Protein AF-0000000072273261 (afdb_homodimer)

Foldseek 3Di:
DQQDCQPVVSDGDDDPDDDQQSVLLSVQLVVQCVVVVDHDDDDPVNVVSSLSSLLRSLVVQDDPVLLVVQCVVVVNDLCSSSVSSSHDSSSSVSVCVVCVVVVD/DQQDCQPVVSDGDDDPDDDQQSVLLSVQLVVQCVVVVDHDDDDPVNVVSSLSSLLRSLVVQDDPVLLVVQCVVVVNDLCSSSVSSSHDSSSSVSVCVVCVVVVD

Organism: Corynebacterium diphtheriae (strain ATCC 700971 / NCTC 13129 / Biotype gravis) (NCBI:txid257309)

InterPro domains:
  IPR010359 IrrE N-terminal-like domain [PF06114] (5-92)

Solvent-accessible surface area (backbone atoms only — not comparable to full-atom values): 10928 Å² total; per-residue (Å²): 120,74,54,47,74,38,62,90,35,36,21,36,45,31,42,52,80,46,50,70,25,49,44,39,42,48,36,36,25,51,36,33,35,50,74,66,66,62,63,94,58,70,68,72,61,31,52,54,52,51,48,50,14,45,48,43,23,23,61,71,66,51,48,70,67,58,47,53,52,35,33,64,74,44,73,62,38,57,66,56,31,14,59,74,63,48,35,38,53,66,40,50,52,50,46,43,57,66,51,48,58,61,76,98,120,74,54,46,75,38,62,92,38,36,21,35,45,30,40,52,79,45,49,70,25,48,44,37,40,48,36,35,26,51,36,32,35,50,75,67,64,62,64,94,59,68,66,73,63,30,52,53,52,50,48,50,13,45,48,45,23,24,62,71,64,51,48,70,67,58,48,52,52,35,34,63,75,44,74,62,39,57,66,57,31,13,59,74,63,48,35,39,53,66,40,49,51,52,45,45,57,66,52,48,58,61,76,99

Nearest PDB structures (foldseek):
  8gjk-assembly1_A  TM=2.748E-01  e=2.184E+00  Campylobacter jejuni
  4k0j-assembly2_F  TM=3.298E-01  e=7.584E+00  Cupriavidus metallidurans CH34
  8gjk-assembly1_A  TM=2.748E-01  e=2.184E+00  Campylobacter jejuni
  4k0j-assembly2_F  TM=3.298E-01  e=7.584E+00  Cupriavidus metallidurans CH34

Secondary structure (DSSP, 8-state):
---EEETTTTEEE--TT--HHHHHHHHHHHHHHHHHT-----THHHHHHHHHHHHHHHHHH--HHHHHHHHHHTTT-HHHHHHHHTS-HHHHHHHHHHHHHHH-/---EEETTTTEEE--TT--HHHHHHHHHHHHHHHHHT-----THHHHHHHHHHHHHHHHHH--HHHHHHHHHHTTT-HHHHHHHHTS-HHHHHHHHHHHHHHH-

Sequence (208 aa):
MKGFYHHPSRTISLRNNLSERQLRSTLAHELGHAMRGDVPTSGVFAEHIERRADEFAARLLISPIEYRLAESLHDGHIGAIAYELGVTVRLVEVWRDMHDRITAMKGFYHHPSRTISLRNNLSERQLRSTLAHELGHAMRGDVPTSGVFAEHIERRADEFAARLLISPIEYRLAESLHDGHIGAIAYELGVTVRLVEVWRDMHDRITA

pLDDT: mean 84.7, std 17.82, range [26.44, 98.56]

Radius of gyration: 17.81 Å; Cα contacts (8 Å, |Δi|>4): 277; chains: 2; bounding box: 35×52×49 Å

Structure (mmCIF, N/CA/C/O backbone):
data_AF-0000000072273261-model_v1
#
loop_
_entity.id
_entity.type
_entity.pdbx_description
1 polymer 'IrrE N-terminal-like domain-containing protein'
#
loop_
_atom_site.group_PDB
_atom_site.id
_atom_site.type_symbol
_atom_site.label_atom_id
_atom_site.label_alt_id
_atom_site.label_comp_id
_atom_site.label_asym_id
_atom_site.label_entity_id
_atom_site.label_seq_id
_atom_site.pdbx_PDB_ins_code
_atom_site.Cartn_x
_atom_site.Cartn_y
_atom_site.Cartn_z
_atom_site.occupancy
_atom_site.B_iso_or_equiv
_atom_site.auth_seq_id
_atom_site.auth_comp_id
_atom_site.auth_asym_id
_atom_site.auth_atom_id
_atom_site.pdbx_PDB_model_num
ATOM 1 N N . MET A 1 1 ? -16.047 8.953 8.68 1 26.44 1 MET A N 1
ATOM 2 C CA . MET A 1 1 ? -15.859 7.531 8.961 1 26.44 1 MET A CA 1
ATOM 3 C C . MET A 1 1 ? -14.695 6.957 8.172 1 26.44 1 MET A C 1
ATOM 5 O O . MET A 1 1 ? -14.625 7.133 6.949 1 26.44 1 MET A O 1
ATOM 9 N N . LYS A 1 2 ? -13.477 6.773 8.773 1 39.88 2 LYS A N 1
ATOM 10 C CA . LYS A 1 2 ? -12.234 6.117 8.383 1 39.88 2 LYS A CA 1
ATOM 11 C C . LYS A 1 2 ? -12.5 4.766 7.73 1 39.88 2 LYS A C 1
ATOM 13 O O . LYS A 1 2 ? -13.539 4.148 7.977 1 39.88 2 LYS A O 1
ATOM 18 N N . GLY A 1 3 ? -12.352 4.57 6.559 1 47.34 3 GLY A N 1
ATOM 19 C CA . GLY A 1 3 ? -12.555 3.26 5.965 1 47.34 3 GLY A CA 1
ATOM 20 C C . GLY A 1 3 ? -12.25 2.119 6.918 1 47.34 3 GLY A C 1
ATOM 21 O O . GLY A 1 3 ? -11.461 2.277 7.852 1 47.34 3 GLY A O 1
ATOM 22 N N . PHE A 1 4 ? -13.344 1.461 7.281 1 51.31 4 PHE A N 1
ATOM 23 C CA . PHE A 1 4 ? -13.234 0.371 8.242 1 51.31 4 PHE A CA 1
ATOM 24 C C . PHE A 1 4 ? -12.938 -0.946 7.539 1 51.31 4 PHE A C 1
ATOM 26 O O . PHE A 1 4 ? -13.484 -1.229 6.477 1 51.31 4 PHE A O 1
ATOM 33 N N . TYR A 1 5 ? -11.68 -1.394 7.754 1 52.62 5 TYR A N 1
ATOM 34 C CA . TYR A 1 5 ? -11.414 -2.783 7.398 1 52.62 5 TYR A CA 1
ATOM 35 C C . TYR A 1 5 ? -12.07 -3.734 8.391 1 52.62 5 TYR A C 1
ATOM 37 O O . TYR A 1 5 ? -11.805 -3.664 9.594 1 52.62 5 TYR A O 1
ATOM 45 N N . HIS A 1 6 ? -13.18 -4.297 7.922 1 53.91 6 HIS A N 1
ATOM 46 C CA . HIS A 1 6 ? -13.797 -5.34 8.734 1 53.91 6 HIS A CA 1
ATOM 47 C C . HIS A 1 6 ? -13.297 -6.723 8.336 1 53.91 6 HIS A C 1
ATOM 49 O O . HIS A 1 6 ? -13.758 -7.297 7.348 1 53.91 6 HIS A O 1
ATOM 55 N N . HIS A 1 7 ? -12.406 -7.277 9.211 1 57.06 7 HIS A N 1
ATOM 56 C CA . HIS A 1 7 ? -11.703 -8.523 8.93 1 57.06 7 HIS A CA 1
ATOM 57 C C . HIS A 1 7 ? -12.68 -9.656 8.625 1 57.06 7 HIS A C 1
ATOM 59 O O . HIS A 1 7 ? -12.523 -10.367 7.637 1 57.06 7 HIS A O 1
ATOM 65 N N . PRO A 1 8 ? -13.633 -9.734 9.539 1 54.16 8 PRO A N 1
ATOM 66 C CA . PRO A 1 8 ? -14.508 -10.891 9.312 1 54.16 8 PRO A CA 1
ATOM 67 C C . PRO A 1 8 ? -15.156 -10.875 7.93 1 54.16 8 PRO A C 1
ATOM 69 O O . PRO A 1 8 ? -15.336 -11.93 7.312 1 54.16 8 PRO A O 1
ATOM 72 N N . SER A 1 9 ? -15.438 -9.586 7.543 1 53.81 9 SER A N 1
ATOM 73 C CA . SER A 1 9 ? -16.109 -9.508 6.25 1 53.81 9 SER A CA 1
ATOM 74 C C . SER A 1 9 ? -15.125 -9.133 5.145 1 53.81 9 SER A C 1
ATOM 76 O O . SER A 1 9 ? -15.484 -9.117 3.965 1 53.81 9 SER A O 1
ATOM 78 N N . ARG A 1 10 ? -13.859 -8.961 5.516 1 53.34 10 ARG A N 1
ATOM 79 C CA . ARG A 1 10 ? -12.805 -8.594 4.582 1 53.34 10 ARG A CA 1
ATOM 80 C C . ARG A 1 10 ? -13.25 -7.465 3.658 1 53.34 10 ARG A C 1
ATOM 82 O O . ARG A 1 10 ? -13.086 -7.551 2.439 1 53.34 10 ARG A O 1
ATOM 89 N N . THR A 1 11 ? -14.094 -6.574 4.215 1 59.22 11 THR A N 1
ATOM 90 C CA . THR A 1 11 ? -14.656 -5.445 3.488 1 59.22 11 THR A CA 1
ATOM 91 C C . THR A 1 11 ? -13.93 -4.152 3.844 1 59.22 11 THR A C 1
ATOM 93 O O . THR A 1 11 ? -13.617 -3.914 5.012 1 59.22 11 THR A O 1
ATOM 96 N N . ILE A 1 12 ? -13.266 -3.539 2.842 1 59.72 12 ILE A N 1
ATOM 97 C CA . ILE A 1 12 ? -12.805 -2.17 3.043 1 59.72 12 ILE A CA 1
ATOM 98 C C . ILE A 1 12 ? -13.867 -1.191 2.547 1 59.72 12 ILE A C 1
ATOM 100 O O . ILE A 1 12 ? -14.297 -1.267 1.394 1 59.72 12 ILE A O 1
ATOM 104 N N . SER A 1 13 ? -14.57 -0.63 3.434 1 59.47 13 SER A N 1
ATOM 105 C CA . SER A 1 13 ? -15.547 0.403 3.1 1 59.47 13 SER A CA 1
ATOM 106 C C . SER A 1 13 ? -14.922 1.794 3.172 1 59.47 13 SER A C 1
ATOM 108 O O . SER A 1 13 ? -14.492 2.23 4.238 1 59.47 13 SER A O 1
ATOM 110 N N . LEU A 1 14 ? -14.445 2.252 2.023 1 62 14 LEU A N 1
ATOM 111 C CA . LEU A 1 14 ? -13.984 3.633 2.055 1 62 14 LEU A CA 1
ATOM 112 C C . LEU A 1 14 ? -15.125 4.598 1.753 1 62 14 LEU A C 1
ATOM 114 O O . LEU A 1 14 ? -15.977 4.309 0.917 1 62 14 LEU A O 1
ATOM 118 N N . ARG A 1 15 ? -15.258 5.504 2.521 1 59.69 15 ARG A N 1
ATOM 119 C CA . ARG A 1 15 ? -16.328 6.48 2.42 1 59.69 15 ARG A CA 1
ATOM 120 C C . ARG A 1 15 ? -16.156 7.375 1.198 1 59.69 15 ARG A C 1
ATOM 122 O O . ARG A 1 15 ? -15.023 7.676 0.808 1 59.69 15 ARG A O 1
ATOM 129 N N . ASN A 1 16 ? -17.219 7.688 0.577 1 60.34 16 ASN A N 1
ATOM 130 C CA . ASN A 1 16 ? -17.344 8.492 -0.634 1 60.34 16 ASN A CA 1
ATOM 131 C C . ASN A 1 16 ? -16.766 9.891 -0.444 1 60.34 16 ASN A C 1
ATOM 133 O O . ASN A 1 16 ? -16.406 10.555 -1.418 1 60.34 16 ASN A O 1
ATOM 137 N N . ASN A 1 17 ? -16.375 10.258 0.726 1 71.81 17 ASN A N 1
ATOM 138 C CA . ASN A 1 17 ? -16 11.656 0.908 1 71.81 17 ASN A CA 1
ATOM 139 C C . ASN A 1 17 ? -14.562 11.797 1.38 1 71.81 17 ASN A C 1
ATOM 141 O O . ASN A 1 17 ? -14.195 12.812 1.975 1 71.81 17 ASN A O 1
ATOM 145 N N . LEU A 1 18 ? -13.867 10.836 0.93 1 81.12 18 LEU A N 1
ATOM 146 C CA . LEU A 1 18 ? -12.477 10.977 1.336 1 81.12 18 LEU A CA 1
ATOM 147 C C . LEU A 1 18 ? -11.688 11.797 0.32 1 81.12 18 LEU A C 1
ATOM 149 O O . LEU A 1 18 ? -11.867 11.633 -0.889 1 81.12 18 LEU A O 1
ATOM 153 N N . SER A 1 19 ? -10.891 12.789 0.849 1 85.25 19 SER A N 1
ATOM 154 C CA . SER A 1 19 ? -9.906 13.43 -0.017 1 85.25 19 SER A CA 1
ATOM 155 C C . SER A 1 19 ? -8.891 12.43 -0.545 1 85.25 19 SER A C 1
ATOM 157 O O . SER A 1 19 ? -8.797 11.312 -0.035 1 85.25 19 SER A O 1
ATOM 159 N N . GLU A 1 20 ? -8.172 12.82 -1.57 1 87.19 20 GLU A N 1
ATOM 160 C CA . GLU A 1 20 ? -7.125 11.953 -2.117 1 87.19 20 GLU A CA 1
ATOM 161 C C . GLU A 1 20 ? -6.113 11.562 -1.045 1 87.19 20 GLU A C 1
ATOM 163 O O . GLU A 1 20 ? -5.668 10.414 -0.994 1 87.19 20 GLU A O 1
ATOM 168 N N . ARG A 1 21 ? -5.809 12.523 -0.177 1 92.38 21 ARG A N 1
ATOM 169 C CA . ARG A 1 21 ? -4.859 12.258 0.897 1 92.38 21 ARG A CA 1
ATOM 170 C C . ARG A 1 21 ? -5.418 11.242 1.887 1 92.38 21 ARG A C 1
ATOM 172 O O . ARG A 1 21 ? -4.699 10.359 2.355 1 92.38 21 ARG A O 1
ATOM 179 N N . GLN A 1 22 ? -6.66 11.414 2.145 1 90.44 22 GLN A N 1
ATOM 180 C CA . GLN A 1 22 ? -7.309 10.492 3.068 1 90.44 22 GLN A CA 1
ATOM 181 C C . GLN A 1 22 ? -7.406 9.086 2.469 1 90.44 22 GLN A C 1
ATOM 183 O O . GLN A 1 22 ? -7.172 8.094 3.16 1 90.44 22 GLN A O 1
ATOM 188 N N . LEU A 1 23 ? -7.656 9.055 1.241 1 88.69 23 LEU A N 1
ATOM 189 C CA . LEU A 1 23 ? -7.777 7.773 0.56 1 88.69 23 LEU A CA 1
ATOM 190 C C . LEU A 1 23 ? -6.438 7.043 0.538 1 88.69 23 LEU A C 1
ATOM 192 O O . LEU A 1 23 ? -6.352 5.883 0.951 1 88.69 23 LEU A O 1
ATOM 196 N N . ARG A 1 24 ? -5.406 7.703 0.111 1 92.81 24 ARG A N 1
ATOM 197 C CA . ARG A 1 24 ? -4.07 7.121 0.055 1 92.81 24 ARG A CA 1
ATOM 198 C C . ARG A 1 24 ? -3.631 6.629 1.43 1 92.81 24 ARG A C 1
ATOM 200 O O . ARG A 1 24 ? -3.143 5.504 1.565 1 92.81 24 ARG A O 1
ATOM 207 N N . SER A 1 25 ? -3.869 7.441 2.369 1 94.69 25 SER A N 1
ATOM 208 C CA . SER A 1 25 ? -3.436 7.121 3.725 1 94.69 25 SER A CA 1
ATOM 209 C C . SER A 1 25 ? -4.219 5.938 4.289 1 94.69 25 SER A C 1
ATOM 211 O O . SER A 1 25 ? -3.643 5.055 4.93 1 94.69 25 SER A O 1
ATOM 213 N N . THR A 1 26 ? -5.484 5.957 4.047 1 90.5 26 THR A N 1
ATOM 214 C CA . THR A 1 26 ? -6.332 4.879 4.547 1 90.5 26 THR A CA 1
ATOM 215 C C . THR A 1 26 ? -5.988 3.557 3.871 1 90.5 26 THR A C 1
ATOM 217 O O . THR A 1 26 ? -5.871 2.525 4.535 1 90.5 26 THR A O 1
ATOM 220 N N . LEU A 1 27 ? -5.801 3.588 2.596 1 90.94 27 LEU A N 1
ATOM 221 C CA . LEU A 1 27 ? -5.445 2.377 1.865 1 90.94 27 LEU A CA 1
ATOM 222 C C . LEU A 1 27 ? -4.133 1.797 2.381 1 90.94 27 LEU A C 1
ATOM 224 O O . LEU A 1 27 ? -4.027 0.588 2.602 1 90.94 27 LEU A O 1
ATOM 228 N N . ALA A 1 28 ? -3.193 2.607 2.539 1 95.44 28 ALA A N 1
ATOM 229 C CA . ALA A 1 28 ? -1.899 2.16 3.047 1 95.44 28 ALA A CA 1
ATOM 230 C C . ALA A 1 28 ? -2.031 1.581 4.453 1 95.44 28 ALA A C 1
ATOM 232 O O . ALA A 1 28 ? -1.437 0.546 4.762 1 95.44 28 ALA A O 1
ATOM 233 N N . HIS A 1 29 ? -2.793 2.234 5.25 1 92.75 29 HIS A N 1
ATOM 234 C CA . HIS A 1 29 ? -3.035 1.776 6.613 1 92.75 29 HIS A CA 1
ATOM 235 C C . HIS A 1 29 ? -3.695 0.401 6.625 1 92.75 29 HIS A C 1
ATOM 237 O O . HIS A 1 29 ? -3.24 -0.505 7.324 1 92.75 29 HIS A O 1
ATOM 243 N N . GLU A 1 30 ? -4.668 0.253 5.824 1 87.88 30 GLU A N 1
ATOM 244 C CA . GLU A 1 30 ? -5.367 -1.026 5.738 1 87.88 30 GLU A CA 1
ATOM 245 C C . GLU A 1 30 ? -4.457 -2.111 5.164 1 87.88 30 GLU A C 1
ATOM 247 O O . GLU A 1 30 ? -4.539 -3.273 5.574 1 87.88 30 GLU A O 1
ATOM 252 N N . LEU A 1 31 ? -3.684 -1.729 4.223 1 92.31 31 LEU A N 1
ATOM 253 C CA . LEU A 1 31 ? -2.711 -2.676 3.689 1 92.31 31 LEU A CA 1
ATOM 254 C C . LEU A 1 31 ? -1.768 -3.158 4.789 1 92.31 31 LEU A C 1
ATOM 256 O O . LEU A 1 31 ? -1.4 -4.336 4.824 1 92.31 31 LEU A O 1
ATOM 260 N N . GLY A 1 32 ? -1.375 -2.264 5.645 1 92.94 32 GLY A N 1
ATOM 261 C CA . GLY A 1 32 ? -0.578 -2.654 6.797 1 92.94 32 GLY A CA 1
ATOM 262 C C . GLY A 1 32 ? -1.241 -3.721 7.648 1 92.94 32 GLY A C 1
ATOM 263 O O . GLY A 1 32 ? -0.595 -4.688 8.055 1 92.94 32 GLY A O 1
ATOM 264 N N . HIS A 1 33 ? -2.438 -3.543 7.945 1 89.62 33 HIS A N 1
ATOM 265 C CA . HIS A 1 33 ? -3.184 -4.566 8.664 1 89.62 33 HIS A CA 1
ATOM 266 C C . HIS A 1 33 ? -3.197 -5.883 7.898 1 89.62 33 HIS A C 1
ATOM 268 O O . HIS A 1 33 ? -2.957 -6.945 8.477 1 89.62 33 HIS A O 1
ATOM 274 N N . ALA A 1 34 ? -3.49 -5.828 6.637 1 88.19 34 ALA A N 1
ATOM 275 C CA . ALA A 1 34 ? -3.617 -7.016 5.797 1 88.19 34 ALA A CA 1
ATOM 276 C C . ALA A 1 34 ? -2.299 -7.781 5.727 1 88.19 34 ALA A C 1
ATOM 278 O O . ALA A 1 34 ? -2.289 -9.016 5.75 1 88.19 34 ALA A O 1
ATOM 279 N N . MET A 1 35 ? -1.275 -7.031 5.656 1 90.81 35 MET A N 1
ATOM 280 C CA . MET A 1 35 ? 0.046 -7.641 5.527 1 90.81 35 MET A CA 1
ATOM 281 C C . MET A 1 35 ? 0.423 -8.398 6.797 1 90.81 35 MET A C 1
ATOM 283 O O . MET A 1 35 ? 1.17 -9.375 6.742 1 90.81 35 MET A O 1
ATOM 287 N N . ARG A 1 36 ? -0.158 -8.008 7.867 1 89.69 36 ARG A N 1
ATOM 288 C CA . ARG A 1 36 ? 0.201 -8.625 9.141 1 89.69 36 ARG A CA 1
ATOM 289 C C . ARG A 1 36 ? -0.865 -9.625 9.578 1 89.69 36 ARG A C 1
ATOM 291 O O . ARG A 1 36 ? -0.708 -10.297 10.602 1 89.69 36 ARG A O 1
ATOM 298 N N . GLY A 1 37 ? -1.914 -9.703 8.844 1 84.06 37 GLY A N 1
ATOM 299 C CA . GLY A 1 37 ? -2.998 -10.594 9.211 1 84.06 37 GLY A CA 1
ATOM 300 C C . GLY A 1 37 ? -3.688 -10.195 10.508 1 84.06 37 GLY A C 1
ATOM 301 O O . GLY A 1 37 ? -4.07 -11.047 11.305 1 84.06 37 GLY A O 1
ATOM 302 N N . ASP A 1 38 ? -3.77 -8.93 10.711 1 83.25 38 ASP A N 1
ATOM 303 C CA . ASP A 1 38 ? -4.34 -8.422 11.953 1 83.25 38 ASP A CA 1
ATOM 304 C C . ASP A 1 38 ? -5.828 -8.758 12.047 1 83.25 38 ASP A C 1
ATOM 306 O O . ASP A 1 38 ? -6.555 -8.672 11.055 1 83.25 38 ASP A O 1
ATOM 310 N N . VAL A 1 39 ? -6.199 -9.156 13.297 1 73.75 39 VAL A N 1
ATOM 311 C CA . VAL A 1 39 ? -7.598 -9.43 13.602 1 73.75 39 VAL A CA 1
ATOM 312 C C . VAL A 1 39 ? -8.102 -8.43 14.641 1 73.75 39 VAL A C 1
ATOM 314 O O . VAL A 1 39 ? -7.316 -7.887 15.422 1 73.75 39 VAL A O 1
ATOM 317 N N . PRO A 1 40 ? -9.383 -8.125 14.453 1 71.69 40 PRO A N 1
ATOM 318 C CA . PRO A 1 40 ? -9.906 -7.18 15.438 1 71.69 40 PRO A CA 1
ATOM 319 C C . PRO A 1 40 ? -9.633 -7.613 16.875 1 71.69 40 PRO A C 1
ATOM 321 O O . PRO A 1 40 ? -9.758 -8.797 17.203 1 71.69 40 PRO A O 1
ATOM 324 N N . THR A 1 41 ? -8.938 -6.738 17.578 1 73.88 41 THR A N 1
ATOM 325 C CA . THR A 1 41 ? -8.617 -6.965 18.984 1 73.88 41 THR A CA 1
ATOM 326 C C . THR A 1 41 ? -8.977 -5.738 19.812 1 73.88 41 THR A C 1
ATOM 328 O O . THR A 1 41 ? -9.406 -4.715 19.281 1 73.88 41 THR A O 1
ATOM 331 N N . SER A 1 42 ? -9.148 -5.977 21.062 1 76.19 42 SER A N 1
ATOM 332 C CA . SER A 1 42 ? -9.5 -4.855 21.922 1 76.19 42 SER A CA 1
ATOM 333 C C . SER A 1 42 ? -8.383 -4.555 22.922 1 76.19 42 SER A C 1
ATOM 335 O O . SER A 1 42 ? -7.434 -5.328 23.047 1 76.19 42 SER A O 1
ATOM 337 N N . GLY A 1 43 ? -8.422 -3.303 23.516 1 81.06 43 GLY A N 1
ATOM 338 C CA . GLY A 1 43 ? -7.488 -2.92 24.562 1 81.06 43 GLY A CA 1
ATOM 339 C C . GLY A 1 43 ? -6.125 -2.52 24.031 1 81.06 43 GLY A C 1
ATOM 340 O O . GLY A 1 43 ? -6.027 -1.918 22.953 1 81.06 43 GLY A O 1
ATOM 341 N N . VAL A 1 44 ? -5.074 -2.666 24.844 1 76.75 44 VAL A N 1
ATOM 342 C CA . VAL A 1 44 ? -3.701 -2.264 24.578 1 76.75 44 VAL A CA 1
ATOM 343 C C . VAL A 1 44 ? -3.213 -2.932 23.297 1 76.75 44 VAL A C 1
ATOM 345 O O . VAL A 1 44 ? -2.484 -2.322 22.5 1 76.75 44 VAL A O 1
ATOM 348 N N . PHE A 1 45 ? -3.68 -4.062 23.047 1 77.94 45 PHE A N 1
ATOM 349 C CA . PHE A 1 45 ? -3.268 -4.809 21.875 1 77.94 45 PHE A CA 1
ATOM 350 C C . PHE A 1 45 ? -3.805 -4.152 20.609 1 77.94 45 PHE A C 1
ATOM 352 O O . PHE A 1 45 ? -3.107 -4.086 19.594 1 77.94 45 PHE A O 1
ATOM 359 N N . ALA A 1 46 ? -4.914 -3.562 20.812 1 82.31 46 ALA A N 1
ATOM 360 C CA . ALA A 1 46 ? -5.512 -2.861 19.672 1 82.31 46 ALA A CA 1
ATOM 361 C C . ALA A 1 46 ? -4.727 -1.6 19.328 1 82.31 46 ALA A C 1
ATOM 363 O O . ALA A 1 46 ? -4.523 -1.284 18.156 1 82.31 46 ALA A O 1
ATOM 364 N N . GLU A 1 47 ? -4.242 -0.99 20.375 1 88.38 47 GLU A N 1
ATOM 365 C CA . GLU A 1 47 ? -3.482 0.236 20.156 1 88.38 47 GLU A CA 1
ATOM 366 C C . GLU A 1 47 ? -2.156 -0.057 19.469 1 88.38 47 GLU A C 1
ATOM 368 O O . GLU A 1 47 ? -1.727 0.7 18.594 1 88.38 47 GLU A O 1
ATOM 373 N N . HIS A 1 48 ? -1.536 -1.1 19.859 1 91.44 48 HIS A N 1
ATOM 374 C CA . HIS A 1 48 ? -0.272 -1.489 19.25 1 91.44 48 HIS A CA 1
ATOM 375 C C . HIS A 1 48 ? -0.463 -1.859 17.781 1 91.44 48 HIS A C 1
ATOM 377 O O . HIS A 1 48 ? 0.347 -1.483 16.938 1 91.44 48 HIS A O 1
ATOM 383 N N . ILE A 1 49 ? -1.538 -2.52 17.516 1 89.75 49 ILE A N 1
ATOM 384 C CA . ILE A 1 49 ? -1.854 -2.945 16.156 1 89.75 49 ILE A CA 1
ATOM 385 C C . ILE A 1 49 ? -2.107 -1.722 15.281 1 89.75 49 ILE A C 1
ATOM 387 O O . ILE A 1 49 ? -1.587 -1.631 14.164 1 89.75 49 ILE A O 1
ATOM 391 N N . GLU A 1 50 ? -2.768 -0.747 15.789 1 92.5 50 GLU A N 1
ATOM 392 C CA . GLU A 1 50 ? -3.059 0.483 15.055 1 92.5 50 GLU A CA 1
ATOM 393 C C . GLU A 1 50 ? -1.789 1.29 14.805 1 92.5 50 GLU A C 1
ATOM 395 O O . GLU A 1 50 ? -1.608 1.852 13.727 1 92.5 50 GLU A O 1
ATOM 400 N N . ARG A 1 51 ? -0.985 1.317 15.758 1 93.44 51 ARG A N 1
ATOM 401 C CA . ARG A 1 51 ? 0.264 2.059 15.617 1 93.44 51 ARG A CA 1
ATOM 402 C C . ARG A 1 51 ? 1.156 1.433 14.547 1 93.44 51 ARG A C 1
ATOM 404 O O . ARG A 1 51 ? 1.757 2.143 13.742 1 93.44 51 ARG A O 1
ATOM 411 N N . ARG A 1 52 ? 1.182 0.189 14.531 1 95.06 52 ARG A N 1
ATOM 412 C CA . ARG A 1 52 ? 1.986 -0.516 13.539 1 95.06 52 ARG A CA 1
ATOM 413 C C . ARG A 1 52 ? 1.462 -0.263 12.133 1 95.06 52 ARG A C 1
ATOM 415 O O . ARG A 1 52 ? 2.244 -0.07 11.195 1 95.06 52 ARG A O 1
ATOM 422 N N . ALA A 1 53 ? 0.153 -0.288 12.008 1 93.62 53 ALA A N 1
ATOM 423 C CA . ALA A 1 53 ? -0.447 -0.003 10.703 1 93.62 53 ALA A CA 1
ATOM 424 C C . ALA A 1 53 ? -0.144 1.425 10.266 1 93.62 53 ALA A C 1
ATOM 426 O O . ALA A 1 53 ? 0.18 1.665 9.094 1 93.62 53 ALA A O 1
ATOM 427 N N . ASP A 1 54 ? -0.141 2.34 11.227 1 96.25 54 ASP A N 1
ATOM 428 C CA . ASP A 1 54 ? 0.207 3.729 10.945 1 96.25 54 ASP A CA 1
ATOM 429 C C . ASP A 1 54 ? 1.669 3.854 10.516 1 96.25 54 ASP A C 1
ATOM 431 O O . ASP A 1 54 ? 1.986 4.578 9.57 1 96.25 54 ASP A O 1
ATOM 435 N N . GLU A 1 55 ? 2.471 3.111 11.188 1 98 55 GLU A N 1
ATOM 436 C CA . GLU A 1 55 ? 3.895 3.162 10.867 1 98 55 GLU A CA 1
ATOM 437 C C . GLU A 1 55 ? 4.172 2.566 9.492 1 98 55 GLU A C 1
ATOM 439 O O . GLU A 1 55 ? 4.977 3.102 8.727 1 98 55 GLU A O 1
ATOM 444 N N . PHE A 1 56 ? 3.527 1.516 9.227 1 97.44 56 PHE A N 1
ATOM 445 C CA . PHE A 1 56 ? 3.645 0.918 7.902 1 97.44 56 PHE A CA 1
ATOM 446 C C . PHE A 1 56 ? 3.238 1.914 6.82 1 97.44 56 PHE A C 1
ATOM 448 O O . PHE A 1 56 ? 3.975 2.129 5.855 1 97.44 56 PHE A O 1
ATOM 455 N N . ALA A 1 57 ? 2.104 2.539 6.977 1 97.94 57 ALA A N 1
ATOM 456 C CA . ALA A 1 57 ? 1.58 3.5 6.012 1 97.94 57 ALA A CA 1
ATOM 457 C C . ALA A 1 57 ? 2.529 4.684 5.844 1 97.94 57 ALA A C 1
ATOM 459 O O . ALA A 1 57 ? 2.809 5.109 4.719 1 97.94 57 ALA A O 1
ATOM 460 N N . ALA A 1 58 ? 3.088 5.18 6.949 1 98.5 58 ALA A N 1
ATOM 461 C CA . ALA A 1 58 ? 4.008 6.312 6.902 1 98.5 58 ALA A CA 1
ATOM 462 C C . ALA A 1 58 ? 5.281 5.953 6.141 1 98.5 58 ALA A C 1
ATOM 464 O O . ALA A 1 58 ? 5.73 6.715 5.277 1 98.5 58 ALA A O 1
ATOM 465 N N . ARG A 1 59 ? 5.777 4.766 6.418 1 97.88 59 ARG A N 1
ATOM 466 C CA . ARG A 1 59 ? 6.992 4.32 5.742 1 97.88 59 ARG A CA 1
ATOM 467 C C . ARG A 1 59 ? 6.758 4.148 4.246 1 97.88 59 ARG A C 1
ATOM 469 O O . ARG A 1 59 ? 7.641 4.43 3.438 1 97.88 59 ARG A O 1
ATOM 476 N N . LEU A 1 60 ? 5.648 3.703 4 1 97.69 60 LEU A N 1
ATOM 477 C CA . LEU A 1 60 ? 5.324 3.4 2.613 1 97.69 60 LEU A CA 1
ATOM 478 C C . LEU A 1 60 ? 5.121 4.68 1.81 1 97.69 60 LEU A C 1
ATOM 480 O O . LEU A 1 60 ? 5.551 4.77 0.658 1 97.69 60 LEU A O 1
ATOM 484 N N . LEU A 1 61 ? 4.504 5.688 2.379 1 98.19 61 LEU A N 1
ATOM 485 C CA . LEU A 1 61 ? 3.998 6.812 1.601 1 98.19 61 LEU A CA 1
ATOM 486 C C . LEU A 1 61 ? 4.93 8.016 1.714 1 98.19 61 LEU A C 1
ATOM 488 O O . LEU A 1 61 ? 4.867 8.93 0.893 1 98.19 61 LEU A O 1
ATOM 492 N N . ILE A 1 62 ? 5.766 8.047 2.754 1 98.31 62 ILE A N 1
ATOM 493 C CA . ILE A 1 62 ? 6.586 9.227 2.986 1 98.31 62 ILE A CA 1
ATOM 494 C C . ILE A 1 62 ? 8.055 8.898 2.713 1 98.31 62 ILE A C 1
ATOM 496 O O . ILE A 1 62 ? 8.656 8.086 3.418 1 98.31 62 ILE A O 1
ATOM 500 N N . SER A 1 63 ? 8.555 9.664 1.758 1 97.06 63 SER A N 1
ATOM 501 C CA . SER A 1 63 ? 9.984 9.594 1.463 1 97.06 63 SER A CA 1
ATOM 502 C C . SER A 1 63 ? 10.781 10.5 2.389 1 97.06 63 SER A C 1
ATOM 504 O O . SER A 1 63 ? 10.43 11.672 2.574 1 97.06 63 SER A O 1
ATOM 506 N N . PRO A 1 64 ? 11.883 9.977 2.895 1 97.25 64 PRO A N 1
ATOM 507 C CA . PRO A 1 64 ? 12.688 10.836 3.764 1 97.25 64 PRO A CA 1
ATOM 508 C C . PRO A 1 64 ? 13.141 12.117 3.066 1 97.25 64 PRO A C 1
ATOM 510 O O . PRO A 1 64 ? 13.141 13.195 3.678 1 97.25 64 PRO A O 1
ATOM 513 N N . ILE A 1 65 ? 13.492 12.008 1.85 1 97.94 65 ILE A N 1
ATOM 514 C CA . ILE A 1 65 ? 13.977 13.164 1.1 1 97.94 65 ILE A CA 1
ATOM 515 C C . ILE A 1 65 ? 12.82 14.133 0.864 1 97.94 65 ILE A C 1
ATOM 517 O O . ILE A 1 65 ? 12.969 15.344 1.07 1 97.94 65 ILE A O 1
ATOM 521 N N . GLU A 1 66 ? 11.703 13.594 0.511 1 97.69 66 GLU A N 1
ATOM 522 C CA . GLU A 1 66 ? 10.547 14.453 0.274 1 97.69 66 GLU A CA 1
ATOM 523 C C . GLU A 1 66 ? 10.07 15.109 1.568 1 97.69 66 GLU A C 1
ATOM 525 O O . GLU A 1 66 ? 9.602 16.25 1.558 1 97.69 66 GLU A O 1
ATOM 530 N N . TYR A 1 67 ? 10.172 14.375 2.59 1 98 67 TYR A N 1
ATOM 531 C CA . TYR A 1 67 ? 9.789 14.953 3.877 1 98 67 TYR A CA 1
ATOM 532 C C . TYR A 1 67 ? 10.664 16.156 4.219 1 98 67 TYR A C 1
ATOM 534 O O . TYR A 1 67 ? 10.164 17.203 4.594 1 98 67 TYR A O 1
ATOM 542 N N . ARG A 1 68 ? 11.938 15.953 4.137 1 97.5 68 ARG A N 1
ATOM 543 C CA . ARG A 1 68 ? 12.875 17.016 4.469 1 97.5 68 ARG A CA 1
ATOM 544 C C . ARG A 1 68 ? 12.617 18.266 3.621 1 97.5 68 ARG A C 1
ATOM 546 O O . ARG A 1 68 ? 12.648 19.375 4.129 1 97.5 68 ARG A O 1
ATOM 553 N N . LEU A 1 69 ? 12.43 18.047 2.4 1 98.06 69 LEU A N 1
ATOM 554 C CA . LEU A 1 69 ? 12.164 19.156 1.486 1 98.06 69 LEU A CA 1
ATOM 555 C C . LEU A 1 69 ? 10.883 19.875 1.881 1 98.06 69 LEU A C 1
ATOM 557 O O . LEU A 1 69 ? 10.867 21.109 1.949 1 98.06 69 LEU A O 1
ATOM 561 N N . ALA A 1 70 ? 9.852 19.109 2.178 1 98.19 70 ALA A N 1
ATOM 562 C CA . ALA A 1 70 ? 8.578 19.688 2.58 1 98.19 70 ALA A CA 1
ATOM 563 C C . ALA A 1 70 ? 8.711 20.453 3.896 1 98.19 70 ALA A C 1
ATOM 565 O O . ALA A 1 70 ? 8.148 21.531 4.059 1 98.19 70 ALA A O 1
ATOM 566 N N . GLU A 1 71 ? 9.406 19.844 4.785 1 97.19 71 GLU A N 1
ATOM 567 C CA . GLU A 1 71 ? 9.609 20.484 6.086 1 97.19 71 GLU A CA 1
ATOM 568 C C . GLU A 1 71 ? 10.305 21.828 5.941 1 97.19 71 GLU A C 1
ATOM 570 O O . GLU A 1 71 ? 9.914 22.812 6.578 1 97.19 71 GLU A O 1
ATOM 575 N N . SER A 1 72 ? 11.32 21.859 5.141 1 97.56 72 SER A N 1
ATOM 576 C CA . SER A 1 72 ? 12.062 23.094 4.891 1 97.56 72 SER A CA 1
ATOM 577 C C . SER A 1 72 ? 11.18 24.125 4.199 1 97.56 72 SER A C 1
ATOM 579 O O . SER A 1 72 ? 11.156 25.297 4.602 1 97.56 72 SER A O 1
ATOM 581 N N . LEU A 1 73 ? 10.492 23.734 3.244 1 97.81 73 LEU A N 1
ATOM 582 C CA . LEU A 1 73 ? 9.664 24.609 2.43 1 97.81 73 LEU A CA 1
ATOM 583 C C . LEU A 1 73 ? 8.562 25.266 3.273 1 97.81 73 LEU A C 1
ATOM 585 O O . LEU A 1 73 ? 8.18 26.406 3.029 1 97.81 73 LEU A O 1
ATOM 589 N N . HIS A 1 74 ? 8.094 24.531 4.238 1 97.88 74 HIS A N 1
ATOM 590 C CA . HIS A 1 74 ? 6.91 25 4.961 1 97.88 74 HIS A CA 1
ATOM 591 C C . HIS A 1 74 ? 7.25 25.344 6.41 1 97.88 74 HIS A C 1
ATOM 593 O O . HIS A 1 74 ? 6.355 25.438 7.254 1 97.88 74 HIS A O 1
ATOM 599 N N . ASP A 1 75 ? 8.438 25.422 6.715 1 96.06 75 ASP A N 1
ATOM 600 C CA . ASP A 1 75 ? 8.945 25.844 8.016 1 96.06 75 ASP A CA 1
ATOM 601 C C . ASP A 1 75 ? 8.328 25 9.141 1 96.06 75 ASP A C 1
ATOM 603 O O . ASP A 1 75 ? 7.883 25.547 10.148 1 96.06 75 ASP A O 1
ATOM 607 N N . GLY A 1 76 ? 8.094 23.766 8.852 1 94 76 GLY A N 1
ATOM 608 C CA . GLY A 1 76 ? 7.695 22.828 9.891 1 94 76 GLY A CA 1
ATOM 609 C C . GLY A 1 76 ? 6.199 22.812 10.125 1 94 76 GLY A C 1
ATOM 610 O O . GLY A 1 76 ? 5.719 22.078 11 1 94 76 GLY A O 1
ATOM 611 N N . HIS A 1 77 ? 5.484 23.5 9.352 1 97.44 77 HIS A N 1
ATOM 612 C CA . HIS A 1 77 ? 4.031 23.484 9.492 1 97.44 77 HIS A CA 1
ATOM 613 C C . HIS A 1 77 ? 3.449 22.141 9.062 1 97.44 77 HIS A C 1
ATOM 615 O O . HIS A 1 77 ? 3.396 21.828 7.871 1 97.44 77 HIS A O 1
ATOM 621 N N . ILE A 1 78 ? 2.883 21.453 10.016 1 97.56 78 ILE A N 1
ATOM 622 C CA . ILE A 1 78 ? 2.557 20.047 9.836 1 97.56 78 ILE A CA 1
ATOM 623 C C . ILE A 1 78 ? 1.44 19.906 8.805 1 97.56 78 ILE A C 1
ATOM 625 O O . ILE A 1 78 ? 1.452 18.969 7.992 1 97.56 78 ILE A O 1
ATOM 629 N N . GLY A 1 79 ? 0.443 20.781 8.812 1 98.06 79 GLY A N 1
ATOM 630 C CA . GLY A 1 79 ? -0.636 20.719 7.836 1 98.06 79 GLY A CA 1
ATOM 631 C C . GLY A 1 79 ? -0.164 20.922 6.41 1 98.06 79 GLY A C 1
ATOM 632 O O . GLY A 1 79 ? -0.604 20.203 5.5 1 98.06 79 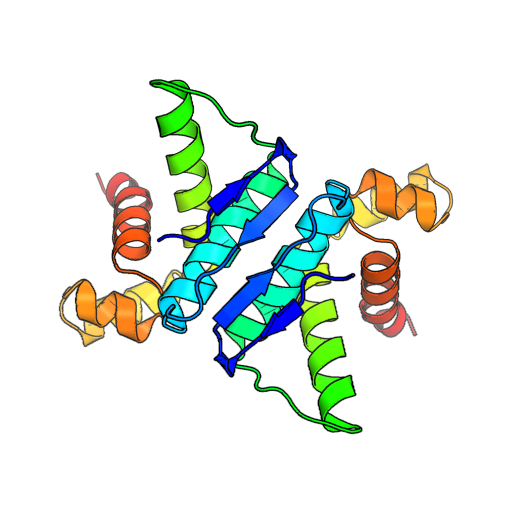GLY A O 1
ATOM 633 N N . ALA A 1 80 ? 0.745 21.844 6.277 1 98.38 80 ALA A N 1
ATOM 634 C CA . ALA A 1 80 ? 1.288 22.125 4.953 1 98.38 80 ALA A CA 1
ATOM 635 C C . ALA A 1 80 ? 2.162 20.984 4.457 1 98.38 80 ALA A C 1
ATOM 637 O O . ALA A 1 80 ? 2.143 20.641 3.27 1 98.38 80 ALA A O 1
ATOM 638 N N . ILE A 1 81 ? 2.91 20.422 5.371 1 98.31 81 ILE A N 1
ATOM 639 C CA . ILE A 1 81 ? 3.752 19.281 5.031 1 98.31 81 ILE A CA 1
ATOM 640 C C . ILE A 1 81 ? 2.881 18.109 4.566 1 98.31 81 ILE A C 1
ATOM 642 O O . ILE A 1 81 ? 3.162 17.484 3.545 1 98.31 81 ILE A O 1
ATOM 646 N N . ALA A 1 82 ? 1.799 17.891 5.309 1 98.56 82 ALA A N 1
ATOM 647 C CA . ALA A 1 82 ? 0.871 16.812 4.961 1 98.56 82 ALA A CA 1
ATOM 648 C C . ALA A 1 82 ? 0.293 17.016 3.564 1 98.56 82 ALA A C 1
ATOM 650 O O . ALA A 1 82 ? 0.223 16.062 2.771 1 98.56 82 ALA A O 1
ATOM 651 N N . TYR A 1 83 ? -0.065 18.188 3.307 1 97.69 83 TYR A N 1
ATOM 652 C CA . TYR A 1 83 ? -0.632 18.516 2.006 1 97.69 83 TYR A CA 1
ATOM 653 C C . TYR A 1 83 ? 0.385 18.297 0.894 1 97.69 83 TYR A C 1
ATOM 655 O O . TYR A 1 83 ? 0.069 17.688 -0.128 1 97.69 83 TYR A O 1
ATOM 663 N N . GLU A 1 84 ? 1.575 18.75 1.116 1 97.31 84 GLU A N 1
ATOM 664 C CA . GLU A 1 84 ? 2.643 18.625 0.128 1 97.31 84 GLU A CA 1
ATOM 665 C C . GLU A 1 84 ? 2.957 17.156 -0.163 1 97.31 84 GLU A C 1
ATOM 667 O O . GLU A 1 84 ? 3.207 16.781 -1.312 1 97.31 84 GLU A O 1
ATOM 672 N N . LEU A 1 85 ? 2.893 16.359 0.815 1 97.88 85 LEU A N 1
ATOM 673 C CA . LEU A 1 85 ? 3.277 14.953 0.688 1 97.88 85 LEU A CA 1
ATOM 674 C C . LEU A 1 85 ? 2.092 14.102 0.249 1 97.88 85 LEU A C 1
ATOM 676 O O . LEU A 1 85 ? 2.252 12.914 -0.058 1 97.88 85 LEU A O 1
ATOM 680 N N . GLY A 1 86 ? 0.924 14.641 0.299 1 96.94 86 GLY A N 1
ATOM 681 C CA . GLY A 1 86 ? -0.268 13.922 -0.12 1 96.94 86 GLY A CA 1
ATOM 682 C C . GLY A 1 86 ? -0.72 12.883 0.887 1 96.94 86 GLY A C 1
ATOM 683 O O . GLY A 1 86 ? -1.218 11.82 0.509 1 96.94 86 GLY A O 1
ATOM 684 N N . VAL A 1 87 ? -0.488 13.172 2.15 1 98 87 VAL A N 1
ATOM 685 C CA . VAL A 1 87 ? -0.883 12.258 3.213 1 98 87 VAL A CA 1
ATOM 686 C C . VAL A 1 87 ? -1.653 13.016 4.293 1 98 87 VAL A C 1
ATOM 688 O O . VAL A 1 87 ? -1.767 14.242 4.234 1 98 87 VAL A O 1
ATOM 691 N N . THR A 1 88 ? -2.209 12.273 5.246 1 97.44 88 THR A N 1
ATOM 692 C CA . THR A 1 88 ? -2.912 12.906 6.355 1 97.44 88 THR A CA 1
ATOM 693 C C . THR A 1 88 ? -1.924 13.477 7.375 1 97.44 88 THR A C 1
ATOM 695 O O . THR A 1 88 ? -0.774 13.031 7.441 1 97.44 88 THR A O 1
ATOM 698 N N . VAL A 1 89 ? -2.412 14.406 8.172 1 98.19 89 VAL A N 1
ATOM 699 C CA . VAL A 1 89 ? -1.617 14.969 9.258 1 98.19 89 VAL A CA 1
ATOM 700 C C . VAL A 1 89 ? -1.181 13.859 10.211 1 98.19 89 VAL A C 1
ATOM 702 O O . VAL A 1 89 ? -0.038 13.844 10.672 1 98.19 89 VAL A O 1
ATOM 705 N N . ARG A 1 90 ? -2.021 12.961 10.43 1 97.75 90 ARG 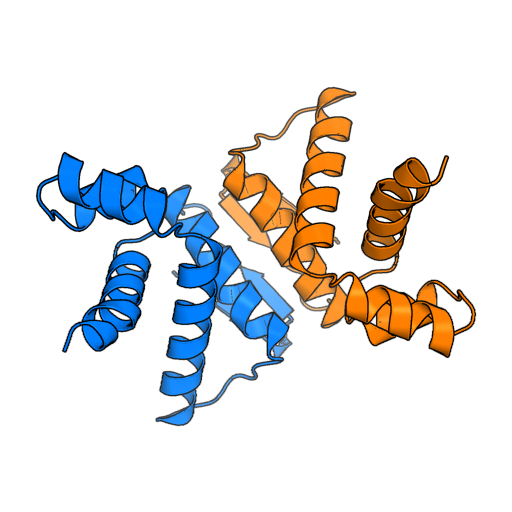A N 1
ATOM 706 C CA . ARG A 1 90 ? -1.72 11.836 11.312 1 97.75 90 ARG A CA 1
ATOM 707 C C . ARG A 1 90 ? -0.471 11.094 10.844 1 97.75 90 ARG A C 1
ATOM 709 O O . ARG A 1 90 ? 0.403 10.773 11.656 1 97.75 90 ARG A O 1
ATOM 716 N N . LEU A 1 91 ? -0.345 10.844 9.609 1 98.19 91 LEU A N 1
ATOM 717 C CA . LEU A 1 91 ? 0.796 10.078 9.117 1 98.19 91 LEU A CA 1
ATOM 718 C C . LEU A 1 91 ? 2.084 10.891 9.234 1 98.19 91 LEU A C 1
ATOM 720 O O . LEU A 1 91 ? 3.16 10.32 9.445 1 98.19 91 LEU A O 1
ATOM 724 N N . VAL A 1 92 ? 1.979 12.203 9.133 1 98.38 92 VAL A N 1
ATOM 725 C CA . VAL A 1 92 ? 3.154 13.039 9.352 1 98.38 92 VAL A CA 1
ATOM 726 C C . VAL A 1 92 ? 3.58 12.969 10.812 1 98.38 92 VAL A C 1
ATOM 728 O O . VAL A 1 92 ? 4.773 12.867 11.117 1 98.38 92 VAL A O 1
ATOM 731 N N . GLU A 1 93 ? 2.633 12.992 11.648 1 98.06 93 GLU A N 1
ATOM 732 C CA . GLU A 1 93 ? 2.934 12.867 13.078 1 98.06 93 GLU A CA 1
ATOM 733 C C . GLU A 1 93 ? 3.615 11.539 13.383 1 98.06 93 GLU A C 1
ATOM 735 O O . GLU A 1 93 ? 4.59 11.492 14.133 1 98.06 93 GLU A O 1
ATOM 740 N N . VAL A 1 94 ? 3.117 10.555 12.867 1 97.88 94 VAL A N 1
ATOM 741 C CA .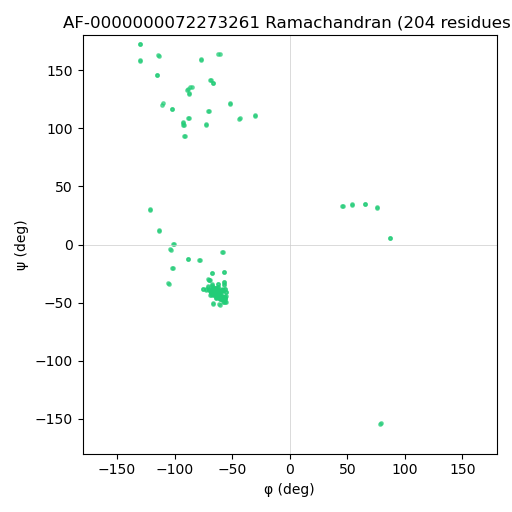 VAL A 1 94 ? 3.691 9.227 13.055 1 97.88 94 VAL A CA 1
ATOM 742 C C . VAL A 1 94 ? 5.121 9.203 12.523 1 97.88 94 VAL A C 1
ATOM 744 O O . VAL A 1 94 ? 6.027 8.68 13.18 1 97.88 94 VAL A O 1
ATOM 747 N N . TRP A 1 95 ? 5.316 9.734 11.336 1 98.06 95 TRP A N 1
ATOM 748 C CA . TRP A 1 95 ? 6.637 9.812 10.719 1 98.06 95 TRP A CA 1
ATOM 749 C C . TRP A 1 95 ? 7.621 10.539 11.625 1 98.06 95 TRP A C 1
ATOM 751 O O . TRP A 1 95 ? 8.734 10.055 11.859 1 98.06 95 TRP A O 1
ATOM 761 N N . ARG A 1 96 ? 7.23 11.625 12.164 1 97.19 96 ARG A N 1
ATOM 762 C CA . ARG A 1 96 ? 8.094 12.406 13.039 1 97.19 96 ARG A CA 1
ATOM 763 C C . ARG A 1 96 ? 8.438 11.625 14.305 1 97.19 96 ARG A C 1
ATOM 765 O O . ARG A 1 96 ? 9.586 11.648 14.758 1 97.19 96 ARG A O 1
ATOM 772 N N . ASP A 1 97 ? 7.449 11.008 14.836 1 96.31 97 ASP A N 1
ATOM 773 C CA . ASP A 1 97 ? 7.668 10.211 16.031 1 96.31 97 ASP A CA 1
ATOM 774 C C . ASP A 1 97 ? 8.695 9.109 15.789 1 96.31 97 ASP A C 1
ATOM 776 O O . ASP A 1 97 ? 9.539 8.836 16.641 1 96.31 97 ASP A O 1
ATOM 780 N N . MET A 1 98 ? 8.648 8.508 14.664 1 96 98 MET A N 1
ATOM 781 C CA . MET A 1 98 ? 9.57 7.43 14.297 1 96 98 MET A CA 1
ATOM 782 C C . MET A 1 98 ? 10.992 7.953 14.141 1 96 98 MET A C 1
ATOM 784 O O . MET A 1 98 ? 11.953 7.23 14.391 1 96 98 MET A O 1
ATOM 788 N N . HIS A 1 99 ? 11.141 9.133 13.688 1 92.81 99 HIS A N 1
ATOM 789 C CA . HIS A 1 99 ? 12.461 9.633 13.32 1 92.81 99 HIS A CA 1
ATOM 790 C C . HIS A 1 99 ? 12.984 10.625 14.352 1 92.81 99 HIS A C 1
ATOM 792 O O . HIS A 1 99 ? 14.164 10.961 14.352 1 92.81 99 HIS A O 1
ATOM 798 N N . ASP A 1 100 ? 12.078 11.398 14.961 1 78.5 100 ASP A N 1
ATOM 799 C CA . ASP A 1 100 ? 12.562 12.172 16.094 1 78.5 100 ASP A CA 1
ATOM 800 C C . ASP A 1 100 ? 13.211 11.266 17.141 1 78.5 100 ASP A C 1
ATOM 802 O O . ASP A 1 100 ? 14.164 11.664 17.812 1 78.5 100 ASP A O 1
ATOM 806 N N . ARG A 1 101 ? 12.57 10.18 17.312 1 57.12 101 ARG A N 1
ATOM 807 C CA . ARG A 1 101 ? 13.18 9.297 18.297 1 57.12 101 ARG A CA 1
ATOM 808 C C . ARG A 1 101 ? 14.617 8.969 17.922 1 57.12 101 ARG A C 1
ATOM 810 O O . ARG A 1 101 ? 15.375 8.43 18.734 1 57.12 101 ARG A O 1
ATOM 817 N N . ILE A 1 102 ? 14.852 9.094 16.672 1 47.03 102 ILE A N 1
ATOM 818 C CA . ILE A 1 102 ? 16.25 8.805 16.375 1 47.03 102 ILE A CA 1
ATOM 819 C C . ILE A 1 102 ? 17.125 9.977 16.812 1 47.03 102 ILE A C 1
ATOM 821 O O . ILE A 1 102 ? 18.25 9.781 17.297 1 47.03 102 ILE A O 1
ATOM 825 N N . THR A 1 103 ? 16.703 11.117 16.656 1 40.5 103 THR A N 1
ATOM 826 C CA . THR A 1 103 ? 17.609 12.211 17.016 1 40.5 103 THR A CA 1
ATOM 827 C C . THR A 1 103 ? 17.625 12.406 18.531 1 40.5 103 THR A C 1
ATOM 829 O O . THR A 1 103 ? 18.438 13.164 19.062 1 40.5 103 THR A O 1
ATOM 832 N N . ALA A 1 104 ? 16.672 11.805 19.328 1 39.03 104 ALA A N 1
ATOM 833 C CA . ALA A 1 104 ? 16.938 11.953 20.766 1 39.03 104 ALA A CA 1
ATOM 834 C C . ALA A 1 104 ? 17.984 10.953 21.234 1 39.03 104 ALA A C 1
ATOM 836 O O . ALA A 1 104 ? 18.047 9.82 20.75 1 39.03 104 ALA A O 1
ATOM 837 N N . MET B 1 1 ? -16.609 -10.125 -6.977 1 26.73 1 MET B N 1
ATOM 838 C CA . MET B 1 1 ? -16.516 -8.719 -7.336 1 26.73 1 MET B CA 1
ATOM 839 C C . MET B 1 1 ? -15.281 -8.078 -6.707 1 26.73 1 MET B C 1
ATOM 841 O O . MET B 1 1 ? -15.047 -8.211 -5.504 1 26.73 1 MET B O 1
ATOM 845 N N . LYS B 1 2 ? -14.148 -7.887 -7.445 1 39.47 2 LYS B N 1
ATOM 846 C CA . LYS B 1 2 ? -12.891 -7.188 -7.203 1 39.47 2 LYS B CA 1
ATOM 847 C C . LYS B 1 2 ? -13.133 -5.836 -6.535 1 39.47 2 LYS B C 1
ATOM 849 O O . LYS B 1 2 ? -14.211 -5.254 -6.676 1 39.47 2 LYS B O 1
ATOM 854 N N . GLY B 1 3 ? -12.852 -5.621 -5.398 1 46.94 3 GLY B N 1
ATOM 855 C CA . GLY B 1 3 ? -13.039 -4.316 -4.785 1 46.94 3 GLY B CA 1
ATOM 856 C C . GLY B 1 3 ? -12.898 -3.17 -5.766 1 46.94 3 GLY B C 1
ATOM 857 O O . GLY B 1 3 ? -12.227 -3.303 -6.793 1 46.94 3 GLY B O 1
ATOM 858 N N . PHE B 1 4 ? -14.047 -2.543 -6.004 1 51.06 4 PHE B N 1
ATOM 859 C CA . PHE B 1 4 ? -14.102 -1.454 -6.973 1 51.06 4 PHE B CA 1
ATOM 860 C C . PHE B 1 4 ? -13.781 -0.121 -6.309 1 51.06 4 PHE B C 1
ATOM 862 O O . PHE B 1 4 ? -14.219 0.139 -5.188 1 51.06 4 PHE B O 1
ATOM 869 N N . TYR B 1 5 ? -12.578 0.37 -6.664 1 52.62 5 TYR B N 1
ATOM 870 C CA . TYR B 1 5 ? -12.344 1.773 -6.34 1 52.62 5 TYR B CA 1
ATOM 871 C C . TYR B 1 5 ? -13.156 2.686 -7.258 1 52.62 5 TYR B C 1
ATOM 873 O O . TYR B 1 5 ? -13.023 2.613 -8.484 1 52.62 5 TYR B O 1
ATOM 881 N N . HIS B 1 6 ? -14.227 3.205 -6.664 1 53.38 6 HIS B N 1
ATOM 882 C CA . HIS B 1 6 ? -14.992 4.207 -7.402 1 53.38 6 HIS B CA 1
ATOM 883 C C . HIS B 1 6 ? -14.516 5.617 -7.074 1 53.38 6 HIS B C 1
ATOM 885 O O . HIS B 1 6 ? -14.883 6.176 -6.039 1 53.38 6 HIS B O 1
ATOM 891 N N . HIS B 1 7 ? -13.758 6.195 -8.047 1 56.62 7 HIS B N 1
ATOM 892 C CA . HIS B 1 7 ? -13.078 7.473 -7.859 1 56.62 7 HIS B CA 1
ATOM 893 C C . HIS B 1 7 ? -14.062 8.562 -7.449 1 56.62 7 HIS B C 1
ATOM 895 O O . HIS B 1 7 ? -13.82 9.297 -6.488 1 56.62 7 HIS B O 1
ATOM 901 N N . PRO B 1 8 ? -15.117 8.602 -8.242 1 53.72 8 PRO B N 1
ATOM 902 C CA . PRO B 1 8 ? -16.016 9.711 -7.926 1 53.72 8 PRO B CA 1
ATOM 903 C C . PRO B 1 8 ? -16.5 9.672 -6.48 1 53.72 8 PRO B C 1
ATOM 905 O O . PRO B 1 8 ? -16.656 10.727 -5.852 1 53.72 8 PRO B O 1
ATOM 908 N N . SER B 1 9 ? -16.656 8.383 -6.051 1 53.5 9 SER B N 1
ATOM 909 C CA . SER B 1 9 ? -17.172 8.289 -4.688 1 53.5 9 SER B CA 1
ATOM 910 C C . SER B 1 9 ? -16.047 7.969 -3.701 1 53.5 9 SER B C 1
ATOM 912 O O . SER B 1 9 ? -16.281 7.941 -2.488 1 53.5 9 SER B O 1
ATOM 914 N N . ARG B 1 10 ? -14.844 7.848 -4.203 1 53.06 10 ARG B N 1
ATOM 915 C CA . ARG B 1 10 ? -13.672 7.543 -3.395 1 53.06 10 ARG B CA 1
ATOM 916 C C . ARG B 1 10 ? -13.953 6.402 -2.426 1 53.06 10 ARG B C 1
ATOM 918 O O . ARG B 1 10 ? -13.656 6.504 -1.233 1 53.06 10 ARG B O 1
ATOM 925 N N . THR B 1 11 ? -14.805 5.461 -2.869 1 59.16 11 THR B N 1
ATOM 926 C CA . THR B 1 11 ? -15.227 4.309 -2.08 1 59.16 11 THR B CA 1
ATOM 927 C C . THR B 1 11 ? -14.484 3.049 -2.518 1 59.16 11 THR B C 1
ATOM 929 O O . THR B 1 11 ? -14.297 2.82 -3.715 1 59.16 11 THR B O 1
ATOM 932 N N . ILE B 1 12 ? -13.688 2.479 -1.593 1 59.5 12 ILE B N 1
ATOM 933 C CA . ILE B 1 12 ? -13.188 1.132 -1.848 1 59.5 12 ILE B CA 1
ATOM 934 C C . ILE B 1 12 ? -14.133 0.104 -1.231 1 59.5 12 ILE B C 1
ATOM 936 O O . ILE B 1 12 ? -14.43 0.16 -0.035 1 59.5 12 ILE B O 1
ATOM 940 N N . SER B 1 13 ? -14.914 -0.496 -2.025 1 59.38 13 SER B N 1
ATOM 941 C CA . SER B 1 13 ? -15.789 -1.577 -1.583 1 59.38 13 SER B CA 1
ATOM 942 C C . SER B 1 13 ? -15.109 -2.934 -1.731 1 59.38 13 SER B C 1
ATOM 944 O O . SER B 1 13 ? -14.781 -3.352 -2.844 1 59.38 13 SER B O 1
ATOM 946 N N . LEU B 1 14 ? -14.477 -3.355 -0.645 1 61.84 14 LEU B N 1
ATOM 947 C CA . LEU B 1 14 ? -13.945 -4.715 -0.733 1 61.84 14 LEU B CA 1
ATOM 948 C C . LEU B 1 14 ? -15 -5.734 -0.308 1 61.84 14 LEU B C 1
ATOM 950 O O . LEU B 1 14 ? -15.773 -5.484 0.617 1 61.84 14 LEU B O 1
ATOM 954 N N . ARG B 1 15 ? -15.172 -6.648 -1.066 1 59.66 15 ARG B N 1
ATOM 955 C CA . ARG B 1 15 ? -16.188 -7.68 -0.85 1 59.66 15 ARG B CA 1
ATOM 956 C C . ARG B 1 15 ? -15.82 -8.562 0.338 1 59.66 15 ARG B C 1
ATOM 958 O O . ARG B 1 15 ? -14.641 -8.805 0.601 1 59.66 15 ARG B O 1
ATOM 965 N N . ASN B 1 16 ? -16.797 -8.922 1.072 1 60.34 16 ASN B N 1
ATOM 966 C CA . ASN B 1 16 ? -16.75 -9.734 2.283 1 60.34 16 ASN B CA 1
ATOM 967 C C . ASN B 1 16 ? -16.125 -11.102 2.023 1 60.34 16 ASN B C 1
ATOM 969 O O . ASN B 1 16 ? -15.664 -11.766 2.955 1 60.34 16 ASN B O 1
ATOM 973 N N . ASN B 1 17 ? -15.844 -11.438 0.819 1 71.62 17 ASN B N 1
ATOM 974 C CA . ASN B 1 17 ? -15.422 -12.82 0.588 1 71.62 17 ASN B CA 1
ATOM 975 C C . ASN B 1 17 ? -14.031 -12.883 -0.036 1 71.62 17 AS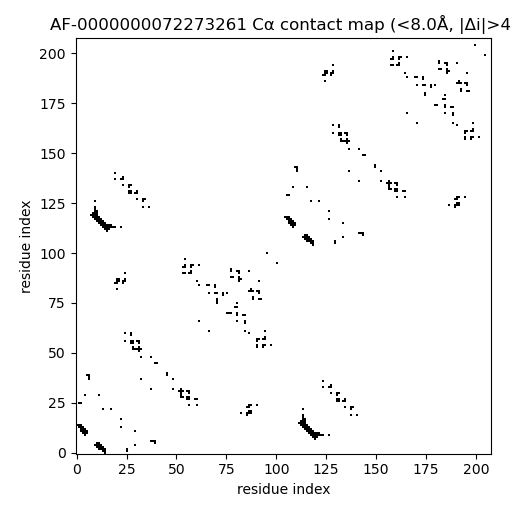N B C 1
ATOM 977 O O . ASN B 1 17 ? -13.68 -13.891 -0.656 1 71.62 17 ASN B O 1
ATOM 981 N N . LEU B 1 18 ? -13.344 -11.883 0.327 1 81.06 18 LEU B N 1
ATOM 982 C CA . LEU B 1 18 ? -12 -11.953 -0.231 1 81.06 18 LEU B CA 1
ATOM 983 C C . LEU B 1 18 ? -11.07 -12.734 0.689 1 81.06 18 LEU B C 1
ATOM 985 O O . LEU B 1 18 ? -11.117 -12.57 1.911 1 81.06 18 LEU B O 1
ATOM 989 N N . SER B 1 19 ? -10.273 -13.672 0.08 1 85 19 SER B N 1
ATOM 990 C CA . SER B 1 19 ? -9.172 -14.266 0.83 1 85 19 SER B CA 1
ATOM 991 C C . SER B 1 19 ? -8.148 -13.211 1.242 1 85 19 SER B C 1
ATOM 993 O O . SER B 1 19 ? -8.164 -12.086 0.726 1 85 19 SER B O 1
ATOM 995 N N . GLU B 1 20 ? -7.301 -13.562 2.182 1 87.06 20 GLU B N 1
ATOM 996 C CA . GLU B 1 20 ? -6.246 -12.648 2.613 1 87.06 20 GLU B CA 1
ATOM 997 C C . GLU B 1 20 ? -5.379 -12.211 1.436 1 87.06 20 GLU B C 1
ATOM 999 O O . GLU B 1 20 ? -4.996 -11.047 1.339 1 87.06 20 GLU B O 1
ATOM 1004 N N . ARG B 1 21 ? -5.125 -13.156 0.536 1 92.25 21 ARG B N 1
ATOM 1005 C CA . ARG B 1 21 ? -4.312 -12.852 -0.636 1 92.25 21 ARG B CA 1
ATOM 1006 C C . ARG B 1 21 ? -5.027 -11.867 -1.556 1 92.25 21 ARG B C 1
ATOM 1008 O O . ARG B 1 21 ? -4.406 -10.945 -2.098 1 92.25 21 ARG B O 1
ATOM 1015 N N . GLN B 1 22 ? -6.289 -12.102 -1.679 1 90.38 22 GLN B N 1
ATOM 1016 C CA . GLN B 1 22 ? -7.082 -11.219 -2.521 1 90.38 22 GLN B CA 1
ATOM 1017 C C . GLN B 1 22 ? -7.18 -9.82 -1.912 1 90.38 22 GLN B C 1
ATOM 1019 O O . GLN B 1 22 ? -7.078 -8.82 -2.623 1 90.38 22 GLN B O 1
ATOM 1024 N N . LEU B 1 23 ? -7.289 -9.797 -0.661 1 88.62 23 LEU B N 1
ATOM 1025 C CA . LEU B 1 23 ? -7.398 -8.516 0.032 1 88.62 23 LEU B CA 1
ATOM 1026 C C . LEU B 1 23 ? -6.105 -7.723 -0.094 1 88.62 23 LEU B C 1
ATOM 1028 O O . LEU B 1 23 ? -6.125 -6.562 -0.513 1 88.62 23 LEU B O 1
ATOM 1032 N N . ARG B 1 24 ? -5.004 -8.328 0.209 1 92.81 24 ARG B N 1
ATOM 1033 C CA . ARG B 1 24 ? -3.697 -7.68 0.117 1 92.81 24 ARG B CA 1
ATOM 1034 C C . ARG B 1 24 ? -3.438 -7.172 -1.297 1 92.81 24 ARG B C 1
ATOM 1036 O O . ARG B 1 24 ? -3.029 -6.023 -1.482 1 92.81 24 ARG B O 1
ATOM 1043 N N . SER B 1 25 ? -3.74 -7.992 -2.199 1 94.69 25 SER B N 1
ATOM 1044 C CA . SER B 1 25 ? -3.479 -7.652 -3.596 1 94.69 25 SER B CA 1
ATOM 1045 C C . SER B 1 25 ? -4.375 -6.512 -4.066 1 94.69 25 SER B C 1
ATOM 1047 O O . SER B 1 25 ? -3.92 -5.605 -4.766 1 94.69 25 SER B O 1
ATOM 1049 N N . THR B 1 26 ? -5.605 -6.594 -3.68 1 90.56 26 THR B N 1
ATOM 1050 C CA . THR B 1 26 ? -6.559 -5.566 -4.082 1 90.56 26 THR B CA 1
ATOM 1051 C C . THR B 1 26 ? -6.207 -4.223 -3.443 1 90.56 26 THR B C 1
ATOM 1053 O O . THR B 1 26 ? -6.219 -3.189 -4.113 1 90.56 26 THR B O 1
ATOM 1056 N N . LEU B 1 27 ? -5.871 -4.238 -2.191 1 91 27 LEU B N 1
ATOM 1057 C CA . LEU B 1 27 ? -5.496 -3.01 -1.5 1 91 27 LEU B CA 1
ATOM 1058 C C . LEU B 1 27 ? -4.281 -2.363 -2.158 1 91 27 LEU B C 1
ATOM 1060 O O . LEU B 1 27 ? -4.266 -1.152 -2.387 1 91 27 LEU B O 1
ATOM 1064 N N . ALA B 1 28 ? -3.328 -3.129 -2.432 1 95.44 28 ALA B N 1
ATOM 1065 C CA . ALA B 1 28 ? -2.123 -2.619 -3.082 1 95.44 28 ALA B CA 1
ATOM 1066 C C . ALA B 1 28 ? -2.443 -2.051 -4.461 1 95.44 28 ALA B C 1
ATOM 1068 O O . ALA B 1 28 ? -1.938 -0.991 -4.836 1 95.44 28 ALA B O 1
ATOM 1069 N N . HIS B 1 29 ? -3.26 -2.738 -5.168 1 92.88 29 HIS B N 1
ATOM 1070 C CA . HIS B 1 29 ? -3.682 -2.297 -6.492 1 92.88 29 HIS B CA 1
ATOM 1071 C C . HIS B 1 29 ? -4.402 -0.957 -6.426 1 92.88 29 HIS B C 1
ATOM 1073 O O . HIS B 1 29 ? -4.074 -0.031 -7.172 1 92.88 29 HIS B O 1
ATOM 1079 N N . GLU B 1 30 ? -5.289 -0.848 -5.52 1 87.94 30 GLU B N 1
ATOM 1080 C CA . GLU B 1 30 ? -6.035 0.396 -5.352 1 87.94 30 GLU B CA 1
ATOM 1081 C C . GLU B 1 30 ? -5.125 1.526 -4.883 1 87.94 30 GLU B C 1
ATOM 1083 O O . GLU B 1 30 ? -5.309 2.682 -5.273 1 87.94 30 GLU B O 1
ATOM 1088 N N . LEU B 1 31 ? -4.223 1.172 -4.035 1 92.31 31 LEU B N 1
ATOM 1089 C CA . LEU B 1 31 ? -3.242 2.166 -3.615 1 92.31 31 LEU B CA 1
ATOM 1090 C C . LEU B 1 31 ? -2.453 2.691 -4.809 1 92.31 31 LEU B C 1
ATOM 1092 O O . LEU B 1 31 ? -2.15 3.885 -4.883 1 92.31 31 LEU B O 1
ATOM 1096 N N . GLY B 1 32 ? -2.125 1.825 -5.719 1 93 32 GLY B N 1
ATOM 1097 C CA . GLY B 1 32 ? -1.481 2.25 -6.949 1 93 32 GLY B CA 1
ATOM 1098 C C . GLY B 1 32 ? -2.287 3.279 -7.719 1 93 32 GLY B C 1
ATOM 1099 O O . GLY B 1 32 ? -1.737 4.273 -8.195 1 93 32 GLY B O 1
ATOM 1100 N N . HIS B 1 33 ? -3.498 3.037 -7.875 1 89.75 33 HIS B N 1
ATOM 1101 C CA . HIS B 1 33 ? -4.371 4.023 -8.508 1 89.75 33 HIS B CA 1
ATOM 1102 C C . HIS B 1 33 ? -4.359 5.34 -7.734 1 89.75 33 HIS B C 1
ATOM 1104 O O . HIS B 1 33 ? -4.238 6.41 -8.336 1 89.75 33 HIS B O 1
ATOM 1110 N N . ALA B 1 34 ? -4.5 5.281 -6.445 1 88.19 34 ALA B N 1
ATOM 1111 C CA . ALA B 1 34 ? -4.582 6.465 -5.594 1 88.19 34 ALA B CA 1
ATOM 1112 C C . ALA B 1 34 ? -3.303 7.289 -5.676 1 88.19 34 ALA B C 1
ATOM 1114 O O . ALA B 1 34 ? -3.352 8.523 -5.691 1 88.19 34 ALA B O 1
ATOM 1115 N N . MET B 1 35 ? -2.244 6.582 -5.727 1 91 35 MET B N 1
ATOM 1116 C CA . MET B 1 35 ? -0.945 7.25 -5.75 1 91 35 MET B CA 1
ATOM 1117 C C . MET B 1 35 ? -0.753 8.023 -7.051 1 91 35 MET B C 1
ATOM 1119 O O . MET B 1 35 ? -0.052 9.031 -7.078 1 91 35 MET B O 1
ATOM 1123 N N . ARG B 1 36 ? -1.438 7.609 -8.047 1 89.81 36 ARG B N 1
ATOM 1124 C CA . ARG B 1 36 ? -1.255 8.242 -9.344 1 89.81 36 ARG B CA 1
ATOM 1125 C C . ARG B 1 36 ? -2.41 9.188 -9.664 1 89.81 36 ARG B C 1
ATOM 1127 O O . ARG B 1 36 ? -2.398 9.867 -10.688 1 89.81 36 ARG B O 1
ATOM 1134 N N . GLY B 1 37 ? -3.359 9.219 -8.812 1 84.25 37 GLY B N 1
ATOM 1135 C CA . GLY B 1 37 ? -4.52 10.062 -9.055 1 84.25 37 GLY B CA 1
ATOM 1136 C C . GLY B 1 37 ? -5.332 9.617 -10.258 1 84.25 37 GLY B C 1
ATOM 1137 O O . GLY B 1 37 ? -5.844 10.453 -11.008 1 84.25 37 GLY B O 1
ATOM 1138 N N . ASP B 1 38 ? -5.379 8.344 -10.445 1 83.5 38 ASP B N 1
ATOM 1139 C CA . ASP B 1 38 ? -6.062 7.805 -11.617 1 83.5 38 ASP B CA 1
ATOM 1140 C C . ASP B 1 38 ? -7.566 8.07 -11.547 1 83.5 38 ASP B C 1
ATOM 1142 O O . ASP B 1 38 ? -8.172 7.961 -10.477 1 83.5 38 ASP B O 1
ATOM 1146 N N . VAL B 1 39 ? -8.094 8.445 -12.75 1 73.94 39 VAL B N 1
ATOM 1147 C CA . VAL B 1 39 ? -9.531 8.648 -12.898 1 73.94 39 VAL B CA 1
ATOM 1148 C C . VAL B 1 39 ? -10.102 7.621 -13.867 1 73.94 39 VAL B C 1
ATOM 1150 O O . VAL B 1 39 ? -9.391 7.117 -14.734 1 73.94 39 VAL B O 1
ATOM 1153 N N . PRO B 1 40 ? -11.336 7.262 -13.531 1 72.19 40 PRO B N 1
ATOM 1154 C CA . PRO B 1 40 ? -11.93 6.289 -14.453 1 72.19 40 PRO B CA 1
ATOM 1155 C C . PRO B 1 40 ? -11.844 6.73 -15.914 1 72.19 40 PRO B C 1
ATOM 1157 O O . PRO B 1 40 ? -12.07 7.902 -16.219 1 72.19 40 PRO B O 1
ATOM 1160 N N . THR B 1 41 ? -11.188 5.891 -16.688 1 74.5 41 THR B N 1
ATOM 1161 C CA . THR B 1 41 ? -11.047 6.125 -18.109 1 74.5 41 THR B CA 1
ATOM 1162 C C . THR B 1 41 ? -11.43 4.879 -18.906 1 74.5 41 THR B C 1
ATOM 1164 O O . THR B 1 41 ? -11.711 3.83 -18.328 1 74.5 41 THR B O 1
ATOM 1167 N N . SER B 1 42 ? -11.75 5.094 -20.125 1 76.88 42 SER B N 1
ATOM 1168 C CA . SER B 1 42 ? -12.141 3.953 -20.938 1 76.88 42 SER B CA 1
ATOM 1169 C C . SER B 1 42 ? -11.125 3.707 -22.062 1 76.88 42 SER B C 1
ATOM 1171 O O . SER B 1 42 ? -10.234 4.527 -22.281 1 76.88 42 SER B O 1
ATOM 1173 N N . GLY B 1 43 ? -11.18 2.459 -22.656 1 81.94 43 GLY B N 1
ATOM 1174 C CA . GLY B 1 43 ? -10.352 2.121 -23.797 1 81.94 43 GLY B CA 1
ATOM 1175 C C . GLY B 1 43 ? -8.914 1.792 -23.422 1 81.94 43 GLY B C 1
ATOM 1176 O O . GLY B 1 43 ? -8.664 1.198 -22.375 1 81.94 43 GLY B O 1
ATOM 1177 N N . VAL B 1 44 ? -7.973 1.989 -24.359 1 77.75 44 VAL B N 1
ATOM 1178 C CA . VAL B 1 44 ? -6.559 1.653 -24.25 1 77.75 44 VAL B CA 1
ATOM 1179 C C . VAL B 1 44 ? -5.961 2.348 -23.031 1 77.75 44 VAL B C 1
ATOM 1181 O O . VAL B 1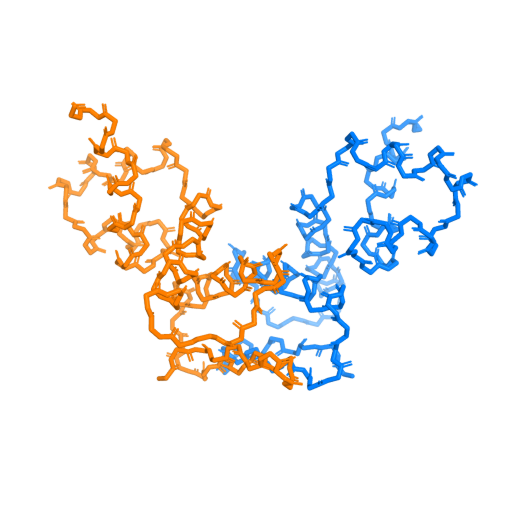 44 ? -5.113 1.777 -22.328 1 77.75 44 VAL B O 1
ATOM 1184 N N . PHE B 1 45 ? -6.445 3.457 -22.734 1 78.81 45 PHE B N 1
ATOM 1185 C CA . PHE B 1 45 ? -5.938 4.223 -21.609 1 78.81 45 PHE B CA 1
ATOM 1186 C C . PHE B 1 45 ? -6.297 3.547 -20.297 1 78.81 45 PHE B C 1
ATOM 1188 O O . PHE B 1 45 ? -5.488 3.516 -19.359 1 78.81 45 PHE B O 1
ATOM 1195 N N . ALA B 1 46 ? -7.391 2.898 -20.375 1 82.62 46 ALA B N 1
ATOM 1196 C CA . ALA B 1 46 ? -7.824 2.172 -19.188 1 82.62 46 ALA B CA 1
ATOM 1197 C C . ALA B 1 46 ? -6.941 0.951 -18.938 1 82.62 46 ALA B C 1
ATOM 1199 O O . ALA B 1 46 ? -6.594 0.646 -17.797 1 82.62 46 ALA B O 1
ATOM 1200 N N . GLU B 1 47 ? -6.555 0.363 -20.016 1 88.69 47 GLU B N 1
ATOM 1201 C CA . GLU B 1 47 ? -5.711 -0.823 -19.891 1 88.69 47 GLU B CA 1
ATOM 1202 C C . GLU B 1 47 ? -4.332 -0.464 -19.344 1 88.69 47 GLU B C 1
ATOM 1204 O O . GLU B 1 47 ? -3.771 -1.197 -18.531 1 88.69 47 GLU B O 1
ATOM 1209 N N . HIS B 1 48 ? -3.82 0.606 -19.812 1 91.56 48 HIS B N 1
ATOM 1210 C CA . HIS B 1 48 ? -2.518 1.061 -19.344 1 91.56 48 HIS B CA 1
ATOM 1211 C C . HIS B 1 48 ? -2.561 1.424 -17.859 1 91.56 48 HIS B C 1
ATOM 1213 O O . HIS B 1 48 ? -1.642 1.092 -17.109 1 91.56 48 HIS B O 1
ATOM 1219 N N . ILE B 1 49 ? -3.629 2.035 -17.484 1 89.88 49 ILE B N 1
ATOM 1220 C CA . ILE B 1 49 ? -3.811 2.447 -16.094 1 89.88 49 ILE B CA 1
ATOM 1221 C C . ILE B 1 49 ? -3.9 1.213 -15.195 1 89.88 49 ILE B C 1
ATOM 1223 O O . ILE B 1 49 ? -3.254 1.151 -14.148 1 89.88 49 ILE B O 1
ATOM 1227 N N . GLU B 1 50 ? -4.559 0.208 -15.625 1 92.69 50 GLU B N 1
ATOM 1228 C CA . GLU B 1 50 ? -4.707 -1.032 -14.875 1 92.69 50 GLU B CA 1
ATOM 1229 C C . GLU B 1 50 ? -3.377 -1.774 -14.766 1 92.69 50 GLU B C 1
ATOM 1231 O O . GLU B 1 50 ? -3.047 -2.322 -13.711 1 92.69 50 GLU B O 1
ATOM 1236 N N . ARG B 1 51 ? -2.689 -1.768 -15.805 1 93.62 51 ARG B N 1
ATOM 1237 C CA . ARG B 1 51 ? -1.397 -2.445 -15.812 1 93.62 51 ARG B CA 1
ATOM 1238 C C . ARG B 1 51 ? -0.424 -1.773 -14.844 1 93.62 51 ARG B C 1
ATOM 1240 O O . ARG B 1 51 ? 0.297 -2.451 -14.109 1 93.62 51 ARG B O 1
ATOM 1247 N N . ARG B 1 52 ? -0.451 -0.527 -14.836 1 95.12 52 ARG B N 1
ATOM 1248 C CA . ARG B 1 52 ? 0.423 0.219 -13.938 1 95.12 52 ARG B CA 1
ATOM 1249 C C . ARG B 1 52 ? 0.073 -0.056 -12.477 1 95.12 52 ARG B C 1
ATOM 1251 O O . ARG B 1 52 ? 0.963 -0.212 -11.641 1 95.12 52 ARG B O 1
ATOM 1258 N N . ALA B 1 53 ? -1.211 -0.1 -12.211 1 93.69 53 ALA B N 1
ATOM 1259 C CA . ALA B 1 53 ? -1.648 -0.409 -10.852 1 93.69 53 ALA B CA 1
ATOM 1260 C C . ALA B 1 53 ? -1.228 -1.819 -10.453 1 93.69 53 ALA B C 1
ATOM 1262 O O . ALA B 1 53 ? -0.759 -2.037 -9.328 1 93.69 53 ALA B O 1
ATOM 1263 N N . ASP B 1 54 ? -1.291 -2.725 -11.406 1 96.25 54 ASP B N 1
ATOM 1264 C CA . ASP B 1 54 ? -0.844 -4.094 -11.172 1 96.25 54 ASP B CA 1
ATOM 1265 C C . ASP B 1 54 ? 0.66 -4.145 -10.906 1 96.25 54 ASP B C 1
ATOM 1267 O O . ASP B 1 54 ? 1.116 -4.848 -10.008 1 96.25 54 ASP B O 1
ATOM 1271 N N . GLU B 1 55 ? 1.338 -3.395 -11.664 1 98 55 GLU B N 1
ATOM 1272 C CA . GLU B 1 55 ? 2.789 -3.373 -11.508 1 98 55 GLU B CA 1
ATOM 1273 C C . GLU B 1 55 ? 3.188 -2.764 -10.164 1 98 55 GLU B C 1
ATOM 1275 O O . GLU B 1 55 ? 4.098 -3.258 -9.5 1 98 55 GLU B O 1
ATOM 1280 N N . PHE B 1 56 ? 2.539 -1.739 -9.82 1 97.5 56 PHE B N 1
ATOM 1281 C CA . PHE B 1 56 ? 2.773 -1.136 -8.508 1 97.5 56 PHE B CA 1
ATOM 1282 C C . PHE B 1 56 ? 2.537 -2.148 -7.398 1 97.5 56 PHE B C 1
ATOM 1284 O O . PHE B 1 56 ? 3.385 -2.32 -6.52 1 97.5 56 PHE B O 1
ATOM 1291 N N . ALA B 1 57 ? 1.432 -2.811 -7.453 1 97.81 57 ALA B N 1
ATOM 1292 C CA . ALA B 1 57 ? 1.067 -3.789 -6.43 1 97.81 57 ALA B CA 1
ATOM 1293 C C . ALA B 1 57 ? 2.084 -4.926 -6.371 1 97.81 57 ALA B C 1
ATOM 1295 O O . ALA B 1 57 ? 2.51 -5.332 -5.289 1 97.81 57 ALA B O 1
ATOM 1296 N N . ALA B 1 58 ? 2.531 -5.398 -7.523 1 98.5 58 ALA B N 1
ATOM 1297 C CA . ALA B 1 58 ? 3.508 -6.48 -7.586 1 98.5 58 ALA B CA 1
ATOM 1298 C C . ALA B 1 58 ? 4.836 -6.059 -6.969 1 98.5 58 ALA B C 1
ATOM 1300 O O . ALA B 1 58 ? 5.414 -6.789 -6.16 1 98.5 58 ALA B O 1
ATOM 1301 N N . ARG B 1 59 ? 5.242 -4.855 -7.289 1 97.88 59 ARG B N 1
ATOM 1302 C CA . ARG B 1 59 ? 6.508 -4.352 -6.754 1 97.88 59 ARG B CA 1
ATOM 1303 C C . ARG B 1 59 ? 6.434 -4.188 -5.242 1 97.88 59 ARG B C 1
ATOM 1305 O O . ARG B 1 59 ? 7.422 -4.414 -4.539 1 97.88 59 ARG B O 1
ATOM 1312 N N . LEU B 1 60 ? 5.34 -3.795 -4.883 1 97.69 60 LEU B N 1
ATOM 1313 C CA . LEU B 1 60 ? 5.164 -3.504 -3.465 1 97.69 60 LEU B CA 1
ATOM 1314 C C . LEU B 1 60 ? 5.113 -4.789 -2.646 1 97.69 60 LEU B C 1
ATOM 1316 O O . LEU B 1 60 ? 5.68 -4.855 -1.552 1 97.69 60 LEU B O 1
ATOM 1320 N N . LEU B 1 61 ? 4.484 -5.816 -3.15 1 98.19 61 LEU B N 1
ATOM 1321 C CA . LEU B 1 61 ? 4.129 -6.961 -2.32 1 98.19 61 LEU B CA 1
ATOM 1322 C C . LEU B 1 61 ? 5.098 -8.117 -2.543 1 98.19 61 LEU B C 1
ATOM 1324 O O . LEU B 1 61 ? 5.172 -9.031 -1.721 1 98.19 61 LEU B O 1
ATOM 1328 N N . ILE B 1 62 ? 5.801 -8.109 -3.662 1 98.31 62 ILE B N 1
ATOM 1329 C CA . ILE B 1 62 ? 6.645 -9.25 -3.99 1 98.31 62 ILE B CA 1
ATOM 1330 C C . ILE B 1 62 ? 8.117 -8.852 -3.877 1 98.31 62 ILE B C 1
ATOM 1332 O O . ILE B 1 62 ? 8.602 -8.008 -4.637 1 98.31 62 ILE B O 1
ATOM 1336 N N . SER B 1 63 ? 8.766 -9.609 -3 1 97.06 63 SER B N 1
ATOM 1337 C CA . SER B 1 63 ? 10.211 -9.469 -2.861 1 97.06 63 SER B CA 1
ATOM 1338 C C . SER B 1 63 ? 10.945 -10.344 -3.873 1 97.06 63 SER B C 1
ATOM 1340 O O . SER B 1 63 ? 10.633 -11.523 -4.027 1 97.06 63 SER B O 1
ATOM 1342 N N . PRO B 1 64 ? 11.953 -9.75 -4.492 1 97.25 64 PRO B N 1
ATOM 1343 C CA . PRO B 1 64 ? 12.695 -10.57 -5.449 1 97.25 64 PRO B CA 1
ATOM 1344 C C . PRO B 1 64 ? 13.281 -11.828 -4.816 1 97.25 64 PRO B C 1
ATOM 1346 O O . PRO B 1 64 ? 13.266 -12.898 -5.426 1 97.25 64 PRO B O 1
ATOM 1349 N N . ILE B 1 65 ? 13.773 -11.688 -3.648 1 98 65 ILE B N 1
ATOM 1350 C CA . ILE B 1 65 ? 14.391 -12.82 -2.963 1 98 65 ILE B CA 1
ATOM 1351 C C . ILE B 1 65 ? 13.32 -13.852 -2.604 1 98 65 ILE B C 1
ATOM 1353 O O . ILE B 1 65 ? 13.5 -15.047 -2.832 1 98 65 ILE B O 1
ATOM 1357 N N . GLU B 1 66 ? 12.227 -13.375 -2.115 1 97.69 66 GLU B N 1
ATOM 1358 C CA . GLU B 1 66 ? 11.148 -14.289 -1.755 1 97.69 66 GLU B CA 1
ATOM 1359 C C . GLU B 1 66 ? 10.562 -14.969 -2.99 1 97.69 66 GLU B C 1
ATOM 1361 O O . GLU B 1 66 ? 10.164 -16.141 -2.934 1 97.69 66 GLU B O 1
ATOM 1366 N N . TYR B 1 67 ? 10.5 -14.234 -4.02 1 98 67 TYR B N 1
ATOM 1367 C CA . TYR B 1 67 ? 10.016 -14.82 -5.258 1 98 67 TYR B CA 1
ATOM 1368 C C . TYR B 1 67 ? 10.906 -15.977 -5.699 1 98 67 TYR B C 1
ATOM 1370 O O . TYR B 1 67 ? 10.414 -17.062 -6.02 1 98 67 TYR B O 1
ATOM 1378 N N . ARG B 1 68 ? 12.164 -15.711 -5.762 1 97.44 68 ARG B N 1
ATOM 1379 C CA . ARG B 1 68 ? 13.117 -16.719 -6.199 1 97.44 68 ARG B CA 1
ATOM 1380 C C . ARG B 1 68 ? 13.023 -17.984 -5.336 1 97.44 68 ARG B C 1
ATOM 1382 O O . ARG B 1 68 ? 13.055 -19.094 -5.848 1 97.44 68 ARG B O 1
ATOM 1389 N N . LEU B 1 69 ? 12.969 -17.766 -4.098 1 98 69 LEU B N 1
ATOM 1390 C CA . LEU B 1 69 ? 12.859 -18.891 -3.166 1 98 69 LEU B CA 1
ATOM 1391 C C . LEU B 1 69 ? 11.586 -19.688 -3.416 1 98 69 LEU B C 1
ATOM 1393 O O . LEU B 1 69 ? 11.625 -20.922 -3.486 1 98 69 LEU B O 1
ATOM 1397 N N . ALA B 1 70 ? 10.492 -18.969 -3.582 1 98.12 70 ALA B N 1
ATOM 1398 C CA . ALA B 1 70 ? 9.211 -19.625 -3.838 1 98.12 70 ALA B CA 1
ATOM 1399 C C . ALA B 1 70 ? 9.234 -20.375 -5.164 1 98.12 70 ALA B C 1
ATOM 1401 O O . ALA B 1 70 ? 8.711 -21.484 -5.266 1 98.12 70 ALA B O 1
ATOM 1402 N N . GLU B 1 71 ? 9.781 -19.734 -6.137 1 97.19 71 GLU B N 1
ATOM 1403 C CA . GLU B 1 71 ? 9.867 -20.359 -7.453 1 97.19 71 GLU B CA 1
ATOM 1404 C C . GLU B 1 71 ? 10.641 -21.672 -7.391 1 97.19 71 GLU B C 1
ATOM 1406 O O . GLU B 1 71 ? 10.227 -22.672 -7.984 1 97.19 71 GLU B O 1
ATOM 1411 N N . SER B 1 72 ? 11.75 -21.656 -6.707 1 97.5 72 SER B N 1
ATOM 1412 C CA . SER B 1 72 ? 12.57 -22.844 -6.543 1 97.5 72 SER B CA 1
ATOM 1413 C C . SER B 1 72 ? 11.82 -23.922 -5.766 1 97.5 72 SER B C 1
ATOM 1415 O O . SER B 1 72 ? 11.82 -25.094 -6.164 1 97.5 72 SER B O 1
ATOM 1417 N N . LEU B 1 73 ? 11.227 -23.578 -4.742 1 97.75 73 LEU B N 1
ATOM 1418 C CA . LEU B 1 73 ? 10.531 -24.484 -3.844 1 97.75 73 LEU B CA 1
ATOM 1419 C C . LEU B 1 73 ? 9.383 -25.188 -4.562 1 97.75 73 LEU B C 1
ATOM 1421 O O . LEU B 1 73 ? 9.086 -26.359 -4.285 1 97.75 73 LEU B O 1
ATOM 1425 N N . HIS B 1 74 ? 8.766 -24.5 -5.473 1 97.81 74 HIS B N 1
ATOM 1426 C CA . HIS B 1 74 ? 7.535 -25.016 -6.059 1 97.81 74 HIS B CA 1
ATOM 1427 C C . HIS B 1 74 ? 7.727 -25.344 -7.535 1 97.81 74 HIS B C 1
ATOM 1429 O O . HIS B 1 74 ? 6.75 -25.484 -8.273 1 97.81 74 HIS B O 1
ATOM 1435 N N . ASP B 1 75 ? 8.883 -25.359 -7.973 1 95.94 75 ASP B N 1
ATOM 1436 C CA . ASP B 1 75 ? 9.258 -25.75 -9.328 1 95.94 75 ASP B CA 1
ATOM 1437 C C . ASP B 1 75 ? 8.477 -24.953 -10.367 1 95.94 75 ASP B C 1
ATOM 1439 O O . ASP B 1 75 ? 7.941 -25.531 -11.32 1 95.94 75 ASP B O 1
ATOM 1443 N N . GLY B 1 76 ? 8.211 -23.734 -10.055 1 93.81 76 GLY B N 1
ATOM 1444 C CA . GLY B 1 76 ? 7.652 -22.828 -11.039 1 93.81 76 GLY B CA 1
ATOM 1445 C C . GLY B 1 76 ? 6.137 -22.875 -11.109 1 93.81 76 GLY B C 1
ATOM 1446 O O . GLY B 1 76 ? 5.523 -22.172 -11.922 1 93.81 76 GLY B O 1
ATOM 1447 N N . HIS B 1 77 ? 5.547 -23.594 -10.242 1 97.38 77 HIS B N 1
ATOM 1448 C CA . HIS B 1 77 ? 4.09 -23.656 -10.219 1 97.38 77 HIS B CA 1
ATOM 1449 C C . HIS B 1 77 ? 3.496 -22.328 -9.727 1 97.38 77 HIS B C 1
ATOM 1451 O O . HIS B 1 77 ? 3.561 -22.031 -8.531 1 97.38 77 HIS B O 1
ATOM 1457 N N . ILE B 1 78 ? 2.793 -21.672 -10.609 1 97.56 78 ILE B N 1
ATOM 1458 C CA . ILE B 1 78 ? 2.42 -20.281 -10.383 1 97.56 78 ILE B CA 1
ATOM 1459 C C . ILE B 1 78 ? 1.421 -20.188 -9.234 1 97.56 78 ILE B C 1
ATOM 1461 O O . ILE B 1 78 ? 1.479 -19.266 -8.422 1 97.56 78 ILE B O 1
ATOM 1465 N N . GLY B 1 79 ? 0.468 -21.109 -9.133 1 98 79 GLY B N 1
ATOM 1466 C CA . GLY B 1 79 ? -0.497 -21.109 -8.039 1 98 79 GLY B CA 1
ATOM 1467 C C . GLY B 1 79 ? 0.142 -21.281 -6.676 1 98 79 GLY B C 1
ATOM 1468 O O . GLY B 1 79 ? -0.224 -20.594 -5.723 1 98 79 GLY B O 1
ATOM 1469 N N . ALA B 1 80 ? 1.101 -22.156 -6.648 1 98.38 80 ALA B N 1
ATOM 1470 C CA . ALA B 1 80 ? 1.802 -22.422 -5.395 1 98.38 80 ALA B CA 1
ATOM 1471 C C . ALA B 1 80 ? 2.67 -21.234 -4.996 1 98.38 80 ALA B C 1
ATOM 1473 O O . ALA B 1 80 ? 2.768 -20.891 -3.812 1 98.38 80 ALA B O 1
ATOM 1474 N N . ILE B 1 81 ? 3.287 -20.641 -5.984 1 98.25 81 ILE B N 1
ATOM 1475 C CA . ILE B 1 81 ? 4.105 -19.453 -5.734 1 98.25 81 ILE B CA 1
ATOM 1476 C C . ILE B 1 81 ? 3.236 -18.328 -5.176 1 98.25 81 ILE B C 1
ATOM 1478 O O . ILE B 1 81 ? 3.602 -17.688 -4.188 1 98.25 81 ILE B O 1
ATOM 1482 N N . ALA B 1 82 ? 2.07 -18.156 -5.797 1 98.56 82 ALA B N 1
ATOM 1483 C CA . ALA B 1 82 ? 1.138 -17.125 -5.344 1 98.56 82 ALA B CA 1
ATOM 1484 C C . ALA B 1 82 ? 0.731 -17.359 -3.893 1 98.56 82 ALA B C 1
ATOM 1486 O O . ALA B 1 82 ? 0.701 -16.406 -3.094 1 98.56 82 ALA B O 1
ATOM 1487 N N . TYR B 1 83 ? 0.46 -18.547 -3.598 1 97.69 83 TYR B N 1
ATOM 1488 C CA . TYR B 1 83 ? 0.061 -18.906 -2.242 1 97.69 83 TYR B CA 1
ATOM 1489 C C . TYR B 1 83 ? 1.185 -18.625 -1.25 1 97.69 83 TYR B C 1
ATOM 1491 O O . TYR B 1 83 ? 0.956 -18.016 -0.197 1 97.69 83 TYR B O 1
ATOM 1499 N N . GLU B 1 84 ? 2.367 -19.016 -1.606 1 97.31 84 GLU B N 1
ATOM 1500 C CA . GLU B 1 84 ? 3.531 -18.828 -0.746 1 97.31 84 GLU B CA 1
ATOM 1501 C C . GLU B 1 84 ? 3.803 -17.359 -0.484 1 97.31 84 GLU B C 1
ATOM 1503 O O . GLU B 1 84 ? 4.164 -16.969 0.631 1 97.31 84 GLU B O 1
ATOM 1508 N N . LEU B 1 85 ? 3.594 -16.562 -1.445 1 97.88 85 LEU B N 1
ATOM 1509 C CA . LEU B 1 85 ? 3.92 -15.133 -1.356 1 97.88 85 LEU B CA 1
ATOM 1510 C C . LEU B 1 85 ? 2.752 -14.344 -0.782 1 97.88 85 LEU B C 1
ATOM 1512 O O . LEU B 1 85 ? 2.885 -13.156 -0.493 1 97.88 85 LEU B O 1
ATOM 1516 N N . GLY B 1 86 ? 1.611 -14.945 -0.7 1 96.94 86 GLY B N 1
ATOM 1517 C CA . GLY B 1 86 ? 0.442 -14.281 -0.146 1 96.94 86 GLY B CA 1
ATOM 1518 C C . GLY B 1 86 ? -0.174 -13.266 -1.093 1 96.94 86 GLY B C 1
ATOM 1519 O O . GLY B 1 86 ? -0.68 -12.227 -0.658 1 96.94 86 GLY B O 1
ATOM 1520 N N . VAL B 1 87 ? -0.065 -13.547 -2.385 1 98 87 VAL B N 1
ATOM 1521 C CA . VAL B 1 87 ? -0.625 -12.648 -3.393 1 98 87 VAL B CA 1
ATOM 1522 C C . VAL B 1 87 ? -1.472 -13.453 -4.379 1 98 87 VAL B C 1
ATOM 1524 O O . VAL B 1 87 ? -1.52 -14.68 -4.312 1 98 87 VAL B O 1
ATOM 1527 N N . THR B 1 88 ? -2.178 -12.742 -5.262 1 97.44 88 THR B N 1
ATOM 1528 C CA . THR B 1 88 ? -2.971 -13.414 -6.285 1 97.44 88 THR B CA 1
ATOM 1529 C C . THR B 1 88 ? -2.076 -13.93 -7.41 1 97.44 88 THR B C 1
ATOM 1531 O O . THR B 1 88 ? -0.969 -13.43 -7.609 1 97.44 88 THR B O 1
ATOM 1534 N N . VAL B 1 89 ? -2.596 -14.898 -8.141 1 98.19 89 VAL B N 1
ATOM 1535 C CA . VAL B 1 89 ? -1.904 -15.43 -9.312 1 98.19 89 VAL B CA 1
ATOM 1536 C C . VAL B 1 89 ? -1.635 -14.297 -10.305 1 98.19 89 VAL B C 1
ATOM 1538 O O . VAL B 1 89 ? -0.555 -14.227 -10.898 1 98.19 89 VAL B O 1
ATOM 1541 N N . ARG B 1 90 ? -2.551 -13.445 -10.43 1 97.75 90 ARG B N 1
ATOM 1542 C CA . ARG B 1 90 ? -2.406 -12.312 -11.336 1 97.75 90 ARG B CA 1
ATOM 1543 C C . ARG B 1 90 ? -1.151 -11.508 -11.016 1 97.75 90 ARG B C 1
ATOM 1545 O O . ARG B 1 90 ? -0.393 -11.141 -11.914 1 97.75 90 ARG B O 1
ATOM 1552 N N . LEU B 1 91 ? -0.887 -11.25 -9.789 1 98.25 91 LEU B N 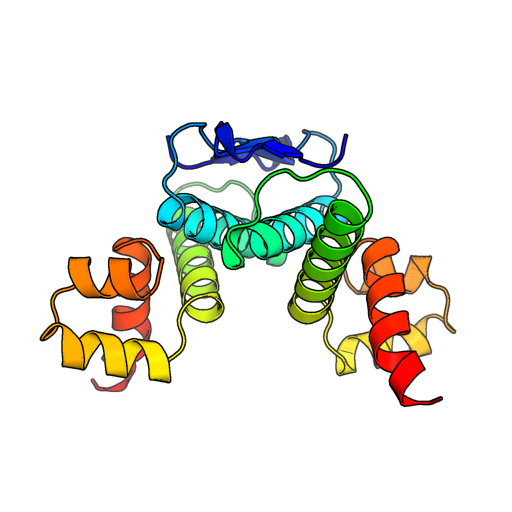1
ATOM 1553 C CA . LEU B 1 91 ? 0.262 -10.422 -9.438 1 98.25 91 LEU B CA 1
ATOM 1554 C C . LEU B 1 91 ? 1.567 -11.172 -9.703 1 98.25 91 LEU B C 1
ATOM 1556 O O . LEU B 1 91 ? 2.582 -10.555 -10.031 1 98.25 91 LEU B O 1
ATOM 1560 N N . VAL B 1 92 ? 1.534 -12.477 -9.594 1 98.38 92 VAL B N 1
ATOM 1561 C CA . VAL B 1 92 ? 2.717 -13.258 -9.938 1 98.38 92 VAL B CA 1
ATOM 1562 C C . VAL B 1 92 ? 2.973 -13.164 -11.445 1 98.38 92 VAL B C 1
ATOM 1564 O O . VAL B 1 92 ? 4.117 -13.008 -11.875 1 98.38 92 VAL B O 1
ATOM 1567 N N . GLU B 1 93 ? 1.934 -13.242 -12.156 1 98.06 93 GLU B N 1
ATOM 1568 C CA . GLU B 1 93 ? 2.068 -13.109 -13.609 1 98.06 93 GLU B CA 1
ATOM 1569 C C . GLU B 1 93 ? 2.641 -11.75 -13.984 1 98.06 93 GLU B C 1
ATOM 1571 O O . GLU B 1 93 ? 3.52 -11.656 -14.844 1 98.06 93 GLU B O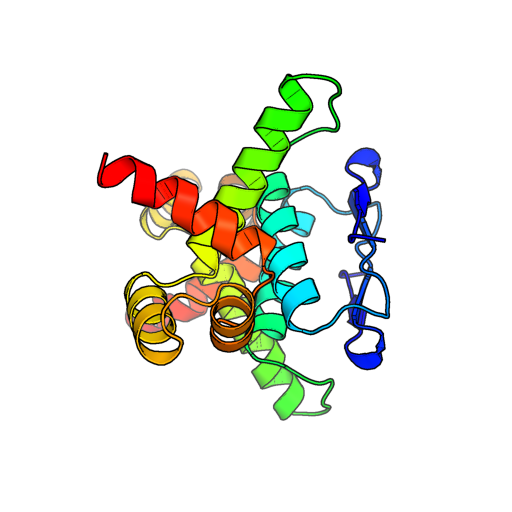 1
ATOM 1576 N N . VAL B 1 94 ? 2.164 -10.781 -13.414 1 97.94 94 VAL B N 1
ATOM 1577 C CA . VAL B 1 94 ? 2.646 -9.43 -13.664 1 97.94 94 VAL B CA 1
ATOM 1578 C C . VAL B 1 94 ? 4.125 -9.336 -13.297 1 97.94 94 VAL B C 1
ATOM 1580 O O . VAL B 1 94 ? 4.922 -8.766 -14.047 1 97.94 94 VAL B O 1
ATOM 1583 N N . TRP B 1 95 ? 4.477 -9.859 -12.148 1 98.06 95 TRP B N 1
ATOM 1584 C CA . TRP B 1 95 ? 5.859 -9.867 -11.68 1 98.06 95 TRP B CA 1
ATOM 1585 C C . TRP B 1 95 ? 6.77 -10.547 -12.703 1 98.06 95 TRP B C 1
ATOM 1587 O O . TRP B 1 95 ? 7.824 -10.008 -13.055 1 98.06 95 TRP B O 1
ATOM 1597 N N . ARG B 1 96 ? 6.371 -11.641 -13.195 1 97.12 96 ARG B N 1
ATOM 1598 C CA . ARG B 1 96 ? 7.164 -12.383 -14.172 1 97.12 96 ARG B CA 1
ATOM 1599 C C . ARG B 1 96 ? 7.328 -11.586 -15.461 1 97.12 96 ARG B C 1
ATOM 1601 O O . ARG B 1 96 ? 8.414 -11.555 -16.047 1 97.12 96 ARG B O 1
ATOM 1608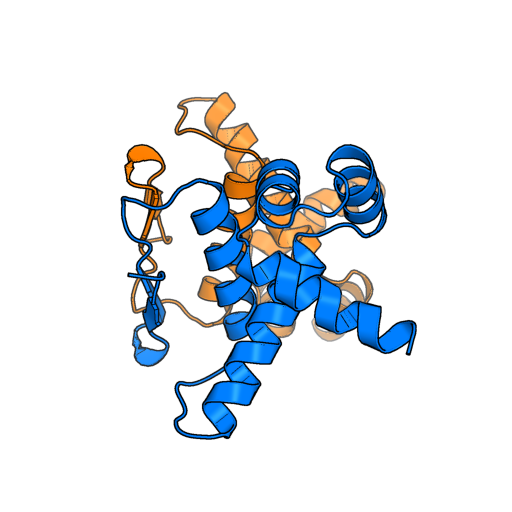 N N . ASP B 1 97 ? 6.254 -11.039 -15.875 1 96.25 97 ASP B N 1
ATOM 1609 C CA . ASP B 1 97 ? 6.293 -10.234 -17.094 1 96.25 97 ASP B CA 1
ATOM 1610 C C . ASP B 1 97 ? 7.285 -9.086 -16.953 1 96.25 97 ASP B C 1
ATOM 1612 O O . ASP B 1 97 ? 8.016 -8.773 -17.906 1 96.25 97 ASP B O 1
ATOM 1616 N N . MET B 1 98 ? 7.344 -8.477 -15.828 1 96 98 MET B N 1
ATOM 1617 C CA . MET B 1 98 ? 8.242 -7.359 -15.57 1 96 98 MET B CA 1
ATOM 1618 C C . MET B 1 98 ? 9.695 -7.812 -15.578 1 96 98 MET B C 1
ATOM 1620 O O . MET B 1 98 ? 10.594 -7.047 -15.938 1 96 98 MET B O 1
ATOM 1624 N N . HIS B 1 99 ? 9.953 -8.977 -15.133 1 92.81 99 HIS B N 1
ATOM 1625 C CA . HIS B 1 99 ? 11.328 -9.406 -14.922 1 92.81 99 HIS B CA 1
ATOM 1626 C C . HIS B 1 99 ? 11.781 -10.375 -16.016 1 92.81 99 HIS B C 1
ATOM 1628 O O . HIS B 1 99 ? 12.977 -10.641 -16.156 1 92.81 99 HIS B O 1
ATOM 1634 N N . ASP B 1 100 ? 10.852 -11.195 -16.516 1 78.5 100 ASP B N 1
ATOM 1635 C CA . ASP B 1 100 ? 11.242 -11.938 -17.719 1 78.5 100 ASP B CA 1
ATOM 1636 C C . ASP B 1 100 ? 11.703 -11 -18.828 1 78.5 100 ASP B C 1
ATOM 1638 O O . ASP B 1 100 ? 12.594 -11.352 -19.609 1 78.5 100 ASP B O 1
ATOM 1642 N N . ARG B 1 101 ? 10.984 -9.969 -18.906 1 57.41 101 ARG B N 1
ATOM 1643 C CA . ARG B 1 101 ? 11.422 -9.047 -19.953 1 57.41 101 ARG B CA 1
ATOM 1644 C C . ARG B 1 101 ? 12.875 -8.633 -19.734 1 57.41 101 ARG B C 1
ATOM 1646 O O . ARG B 1 101 ? 13.5 -8.039 -20.625 1 57.41 101 ARG B O 1
ATOM 1653 N N . ILE B 1 102 ? 13.273 -8.742 -18.531 1 47.06 102 ILE B N 1
ATOM 1654 C CA . ILE B 1 102 ? 14.672 -8.375 -18.391 1 47.06 102 ILE B CA 1
ATOM 1655 C C . ILE B 1 102 ? 15.555 -9.492 -18.938 1 47.06 102 ILE B C 1
ATOM 1657 O O . ILE B 1 102 ? 16.609 -9.227 -19.531 1 47.06 102 ILE B O 1
ATOM 1661 N N . THR B 1 103 ? 15.227 -10.664 -18.75 1 40.75 103 THR B N 1
ATOM 1662 C CA . THR B 1 103 ? 16.125 -11.703 -19.234 1 40.75 103 THR B CA 1
ATOM 1663 C C . THR B 1 103 ? 15.984 -11.891 -20.734 1 40.75 103 THR B C 1
ATOM 1665 O O . THR B 1 103 ? 16.766 -12.609 -21.359 1 40.75 103 THR B O 1
ATOM 1668 N N . ALA B 1 104 ? 14.906 -11.336 -21.438 1 38.78 104 ALA B N 1
ATOM 1669 C CA . ALA B 1 104 ? 15.023 -11.445 -22.891 1 38.78 104 ALA B CA 1
ATOM 1670 C C . ALA B 1 104 ? 15.977 -10.391 -23.438 1 38.78 104 ALA B C 1
ATOM 1672 O O . ALA B 1 104 ? 15.984 -9.25 -22.984 1 38.78 104 ALA B O 1
#